Protein AF-A0A2P4YQ01-F1 (afdb_monomer_lite)

Radius of gyration: 21.64 Å; chains: 1; bounding box: 68×36×60 Å

Sequence (189 aa):
MGCIASVISLMWFFHIALYMLPGTPLLPFLNTYFIWFDRWFPLFGTISVGIFSSYLLACAVKGCFKFGMRCFCIALHPMKLHGTYMNSLIFNLGLILLCAIPSVQFCDQAFADYDRLTALRNLMGVQIHYLKGMRTIWDYNIFVYAILIISLITAVILLAKPRDRASPVDDIRKRIERQVRDTANGNAV

Foldseek 3Di:
DVVVLVVLVVVVVVLCVQAVPDPHRNDLVLLVVLVVVCVVPVVVSVVVLVVSLVSVLVVVLVCLQVPQPCDPHDRSHHDDDVDDDPVNVVVSVVVSVVVSVLSLLLSCSSNVNNCPPPPSCCCNVPVQCPPVPSVVCVVVVVSVVVVVVVVVVVVVVCVVPVDDDDDVVVVVVVVVVVVVVVVVVVVVD

Structure (mmCIF, N/CA/C/O backbone):
data_AF-A0A2P4YQ01-F1
#
_entry.id   AF-A0A2P4YQ01-F1
#
loop_
_atom_site.group_PDB
_atom_site.id
_atom_site.type_symbol
_atom_site.label_atom_id
_atom_site.label_alt_id
_atom_site.label_comp_id
_atom_site.label_asym_id
_atom_site.label_entity_id
_atom_site.label_seq_id
_atom_site.pdbx_PDB_ins_code
_atom_site.Cartn_x
_atom_site.Cartn_y
_atom_site.Cartn_z
_atom_site.occupancy
_atom_site.B_iso_or_equiv
_atom_site.auth_seq_id
_atom_site.auth_comp_id
_atom_site.auth_asym_id
_atom_site.auth_atom_id
_atom_site.pdbx_PDB_model_num
ATOM 1 N N . MET A 1 1 ? -18.884 -1.313 -3.531 1.00 59.44 1 MET A N 1
ATOM 2 C CA . MET A 1 1 ? -17.477 -1.262 -3.062 1.00 59.44 1 MET A CA 1
ATOM 3 C C . MET A 1 1 ? -16.929 -2.609 -2.583 1.00 59.44 1 MET A C 1
ATOM 5 O O . MET A 1 1 ? -15.758 -2.855 -2.820 1.00 59.44 1 MET A O 1
ATOM 9 N N . GLY A 1 2 ? -17.718 -3.482 -1.934 1.00 70.81 2 GLY A N 1
ATOM 10 C CA . GLY A 1 2 ? -17.213 -4.760 -1.394 1.00 70.81 2 GLY A CA 1
ATOM 11 C C . GLY A 1 2 ? -16.644 -5.731 -2.440 1.00 70.81 2 GLY A C 1
ATOM 12 O O . GLY A 1 2 ? -15.533 -6.214 -2.262 1.00 70.81 2 GLY A O 1
ATOM 13 N N . CYS A 1 3 ? -17.348 -5.958 -3.556 1.00 75.62 3 CYS A N 1
ATOM 14 C CA . CYS A 1 3 ? -16.890 -6.901 -4.588 1.00 75.62 3 CYS A CA 1
ATOM 15 C C . CYS A 1 3 ? -15.587 -6.447 -5.264 1.00 75.62 3 CYS A C 1
ATOM 17 O O . CYS A 1 3 ? -14.650 -7.226 -5.373 1.00 75.62 3 CYS A O 1
ATOM 19 N N . ILE A 1 4 ? -15.498 -5.167 -5.642 1.00 81.06 4 ILE A N 1
ATOM 20 C CA . ILE A 1 4 ? -14.297 -4.586 -6.269 1.00 81.06 4 ILE A CA 1
ATOM 21 C C . ILE A 1 4 ? -13.104 -4.646 -5.303 1.00 81.06 4 ILE A C 1
ATOM 23 O O . ILE A 1 4 ? -12.027 -5.091 -5.683 1.00 81.06 4 ILE A O 1
ATOM 27 N N . ALA A 1 5 ? -13.311 -4.277 -4.034 1.00 79.94 5 ALA A N 1
ATOM 28 C CA . ALA A 1 5 ? -12.285 -4.389 -2.998 1.00 79.94 5 ALA A CA 1
ATOM 29 C C . ALA A 1 5 ? -11.804 -5.837 -2.810 1.00 79.94 5 ALA A C 1
ATOM 31 O O . ALA A 1 5 ? -10.609 -6.071 -2.677 1.00 79.94 5 ALA A O 1
ATOM 32 N N . SER A 1 6 ? -12.715 -6.815 -2.856 1.00 79.75 6 SER A N 1
ATOM 33 C CA . SER A 1 6 ? -12.353 -8.233 -2.764 1.00 79.75 6 SER A CA 1
ATOM 34 C C . SER A 1 6 ? -11.485 -8.684 -3.938 1.00 79.75 6 SER A C 1
ATOM 36 O O . SER A 1 6 ? -10.514 -9.402 -3.721 1.00 79.75 6 SER A O 1
ATOM 38 N N . VAL A 1 7 ? -11.794 -8.251 -5.166 1.00 86.06 7 VAL A N 1
ATOM 39 C CA . VAL A 1 7 ? -10.983 -8.572 -6.354 1.00 86.06 7 VAL A CA 1
ATOM 40 C C . VAL A 1 7 ? -9.582 -7.974 -6.227 1.00 86.06 7 VAL A C 1
ATOM 42 O O . VAL A 1 7 ? -8.595 -8.680 -6.415 1.00 86.06 7 VAL A O 1
ATOM 45 N N . ILE A 1 8 ? -9.483 -6.702 -5.831 1.00 85.44 8 ILE A N 1
ATOM 46 C CA . ILE A 1 8 ? -8.196 -6.022 -5.621 1.00 85.44 8 ILE A CA 1
ATOM 47 C C . ILE A 1 8 ? -7.391 -6.707 -4.506 1.00 85.44 8 ILE A C 1
ATOM 49 O O . ILE A 1 8 ? -6.183 -6.890 -4.635 1.00 85.44 8 ILE A O 1
ATOM 53 N N . SER A 1 9 ? -8.052 -7.141 -3.430 1.00 84.06 9 SER A N 1
ATOM 54 C CA . SER A 1 9 ? -7.408 -7.889 -2.347 1.00 84.06 9 SER A CA 1
ATOM 55 C C . SER A 1 9 ? -6.849 -9.234 -2.815 1.00 84.06 9 SER A C 1
ATOM 57 O O . SER A 1 9 ? -5.754 -9.607 -2.403 1.00 84.06 9 SER A O 1
ATOM 59 N N . LEU A 1 10 ? -7.584 -9.958 -3.666 1.00 84.56 10 LEU A N 1
ATOM 60 C CA . LEU A 1 10 ? -7.124 -11.221 -4.249 1.00 84.56 10 LEU A CA 1
ATOM 61 C C . LEU A 1 10 ? -5.927 -10.998 -5.175 1.00 84.56 10 LEU A C 1
ATOM 63 O O . LEU A 1 10 ? -4.953 -11.742 -5.102 1.00 84.56 10 LEU A O 1
ATOM 67 N N . MET A 1 11 ? -5.965 -9.948 -5.999 1.00 86.62 11 MET A N 1
ATOM 68 C CA . MET A 1 11 ? -4.840 -9.564 -6.857 1.00 86.62 11 MET A CA 1
ATOM 69 C C . MET A 1 11 ? -3.579 -9.242 -6.046 1.00 86.62 11 MET A C 1
ATOM 71 O O . MET A 1 11 ? -2.501 -9.721 -6.392 1.00 86.62 11 MET A O 1
ATOM 75 N N . TRP A 1 12 ? -3.712 -8.506 -4.937 1.00 86.38 12 TRP A N 1
ATOM 76 C CA . TRP A 1 12 ? -2.605 -8.265 -4.008 1.00 86.38 12 TRP A CA 1
ATOM 77 C C . TRP A 1 12 ? -2.068 -9.562 -3.402 1.00 86.38 12 TRP A C 1
ATOM 79 O O . TRP A 1 12 ? -0.857 -9.761 -3.374 1.00 86.38 12 TRP A O 1
ATOM 89 N N . PHE A 1 13 ? -2.949 -10.462 -2.960 1.00 82.94 13 PHE A N 1
ATOM 90 C CA . PHE A 1 13 ? -2.543 -11.744 -2.384 1.00 82.94 13 PHE A CA 1
ATOM 91 C C . PHE A 1 13 ? -1.745 -12.599 -3.379 1.00 82.94 13 PHE A C 1
ATOM 93 O O . PHE A 1 13 ? -0.674 -13.097 -3.035 1.00 82.94 13 PHE A O 1
ATOM 100 N N . PHE A 1 14 ? -2.216 -12.718 -4.626 1.00 84.06 14 PHE A N 1
ATOM 101 C CA . PHE A 1 14 ? -1.488 -13.433 -5.676 1.00 84.06 14 PHE A CA 1
ATOM 102 C C . PHE A 1 14 ? -0.140 -12.790 -5.989 1.00 84.06 14 PHE A C 1
ATOM 104 O O . PHE A 1 14 ? 0.857 -13.499 -6.102 1.00 84.06 14 PHE A O 1
ATOM 111 N N . HIS A 1 15 ? -0.088 -11.461 -6.098 1.00 85.81 15 HIS A N 1
ATOM 112 C CA . HIS A 1 15 ? 1.167 -10.764 -6.376 1.00 85.81 15 HIS A CA 1
ATOM 113 C C . HIS A 1 15 ? 2.190 -10.973 -5.256 1.00 85.81 15 HIS A C 1
ATOM 115 O O . HIS A 1 15 ? 3.340 -11.301 -5.523 1.00 85.81 15 HIS A O 1
ATOM 121 N N . ILE A 1 16 ? 1.764 -10.897 -3.993 1.00 81.69 16 ILE A N 1
ATOM 122 C CA . ILE A 1 16 ? 2.630 -11.182 -2.843 1.00 81.69 16 ILE A CA 1
ATOM 123 C C . ILE A 1 16 ? 3.143 -12.627 -2.887 1.00 81.69 16 ILE A C 1
ATOM 125 O O . ILE A 1 16 ? 4.341 -12.854 -2.730 1.00 81.69 16 ILE A O 1
ATOM 129 N N . ALA A 1 17 ? 2.260 -13.597 -3.137 1.00 78.94 17 ALA A N 1
ATOM 130 C CA . ALA A 1 17 ? 2.616 -15.013 -3.153 1.00 78.94 17 ALA A CA 1
ATOM 131 C C . ALA A 1 17 ? 3.581 -15.386 -4.294 1.00 78.94 17 ALA A C 1
ATOM 133 O O . ALA A 1 17 ? 4.459 -16.221 -4.095 1.00 78.94 17 ALA A O 1
ATOM 134 N N . LEU A 1 18 ? 3.425 -14.784 -5.477 1.00 80.56 18 LEU A N 1
ATOM 135 C CA . LEU A 1 18 ? 4.185 -15.144 -6.682 1.00 80.56 18 LEU A CA 1
ATOM 136 C C . LEU A 1 18 ? 5.459 -14.314 -6.888 1.00 80.56 18 LEU A C 1
ATOM 138 O O . LEU A 1 18 ? 6.418 -14.816 -7.477 1.00 80.56 18 LEU A O 1
ATOM 142 N N . TYR A 1 19 ? 5.462 -13.057 -6.438 1.00 80.44 19 TYR A N 1
ATOM 143 C CA . TYR A 1 19 ? 6.543 -12.104 -6.700 1.00 80.44 19 TYR A CA 1
ATOM 144 C C . TYR A 1 19 ? 7.383 -11.783 -5.458 1.00 80.44 19 TYR A C 1
ATOM 146 O O . 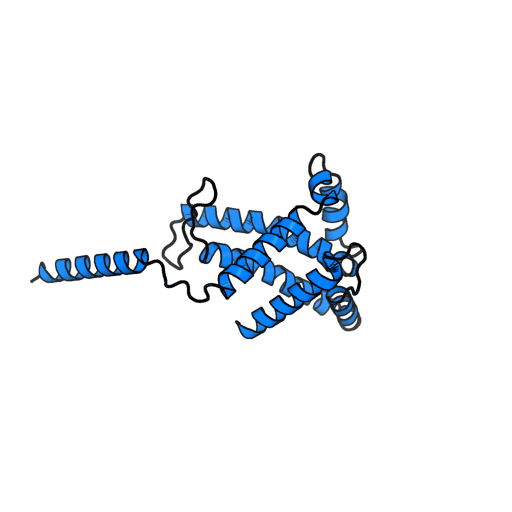TYR A 1 19 ? 8.598 -11.690 -5.574 1.00 80.44 19 TYR A O 1
ATOM 154 N N . MET A 1 20 ? 6.762 -11.639 -4.280 1.00 75.94 20 MET A N 1
ATOM 155 C CA . MET A 1 20 ? 7.456 -11.167 -3.067 1.00 75.94 20 MET A CA 1
ATOM 156 C C . MET A 1 20 ? 7.917 -12.296 -2.133 1.00 75.94 20 MET A C 1
ATOM 158 O O . MET A 1 20 ? 8.898 -12.126 -1.416 1.00 75.94 20 MET A O 1
ATOM 162 N N . LEU A 1 21 ? 7.199 -13.424 -2.089 1.00 71.94 21 LEU A N 1
ATOM 163 C CA . LEU A 1 21 ? 7.506 -14.549 -1.195 1.00 71.94 21 LEU A CA 1
ATOM 164 C C . LEU A 1 21 ? 8.721 -15.403 -1.633 1.00 71.94 21 LEU A C 1
ATOM 166 O O . LEU A 1 21 ? 9.510 -15.782 -0.764 1.00 71.94 21 LEU A O 1
ATOM 170 N N . PRO A 1 22 ? 8.890 -15.763 -2.923 1.00 73.19 22 PRO A N 1
ATOM 171 C CA . PRO A 1 22 ? 10.033 -16.559 -3.355 1.00 73.19 22 PRO A CA 1
ATOM 172 C C . PRO A 1 22 ? 11.278 -15.678 -3.551 1.00 73.19 22 PRO A C 1
ATOM 174 O O . PRO A 1 22 ? 11.194 -14.582 -4.096 1.00 73.19 22 PRO A O 1
ATOM 177 N N . GLY A 1 23 ? 12.456 -16.171 -3.145 1.00 66.50 23 GLY A N 1
ATOM 178 C CA . GLY A 1 23 ? 13.731 -15.442 -3.287 1.00 66.50 23 GLY A CA 1
ATOM 179 C C . GLY A 1 23 ? 14.122 -15.130 -4.739 1.00 66.50 23 GLY A C 1
ATOM 180 O O . GLY A 1 23 ? 14.943 -14.250 -4.987 1.00 66.50 23 GLY A O 1
ATOM 181 N N . THR A 1 24 ? 13.507 -15.821 -5.699 1.00 70.69 24 THR A N 1
ATOM 182 C CA . THR A 1 24 ? 13.480 -15.457 -7.115 1.00 70.69 24 THR A CA 1
ATOM 183 C C . THR A 1 24 ? 12.020 -15.316 -7.557 1.00 70.69 24 THR A C 1
ATOM 185 O O . THR A 1 24 ? 11.218 -16.213 -7.282 1.00 70.69 24 THR A O 1
ATOM 188 N N . PRO A 1 25 ? 11.637 -14.217 -8.231 1.00 72.38 25 PRO A N 1
ATOM 189 C CA . PRO A 1 25 ? 10.249 -14.001 -8.622 1.00 72.38 25 PRO A CA 1
ATOM 190 C C . PRO A 1 25 ? 9.822 -15.068 -9.635 1.00 72.38 25 PRO A C 1
ATOM 192 O O . PRO A 1 25 ? 10.450 -15.220 -10.682 1.00 72.38 25 PRO A O 1
ATOM 195 N N . LEU A 1 26 ? 8.748 -15.804 -9.332 1.00 70.56 26 LEU A N 1
ATOM 196 C CA . LEU A 1 26 ? 8.240 -16.855 -10.221 1.00 70.56 26 LEU A CA 1
ATOM 197 C C . LEU A 1 26 ? 7.520 -16.241 -11.421 1.00 70.56 26 LEU A C 1
ATOM 199 O O . LEU A 1 26 ? 7.778 -16.618 -12.560 1.00 70.56 26 LEU A O 1
ATOM 203 N N . LEU A 1 27 ? 6.625 -15.281 -11.158 1.00 78.62 27 LEU A N 1
ATOM 204 C CA . LEU A 1 27 ? 5.939 -14.497 -12.183 1.00 78.62 27 LEU A CA 1
ATOM 205 C C . LEU A 1 27 ? 5.697 -13.057 -11.692 1.00 78.62 27 LEU A C 1
ATOM 207 O O . LEU A 1 27 ? 4.985 -12.869 -10.701 1.00 78.62 27 LEU A O 1
ATOM 211 N N . PRO A 1 28 ? 6.196 -12.025 -12.400 1.00 80.94 28 PRO A N 1
ATOM 212 C CA . PRO A 1 28 ? 5.906 -10.621 -12.108 1.00 80.94 28 PRO A CA 1
ATOM 213 C C . PRO A 1 28 ? 4.515 -10.233 -12.640 1.00 80.94 28 PRO A C 1
ATOM 215 O O . PRO A 1 28 ? 4.385 -9.454 -13.585 1.00 80.94 28 PRO A O 1
ATOM 218 N N . PHE A 1 29 ? 3.461 -10.814 -12.055 1.00 83.62 29 PHE A N 1
ATOM 219 C CA . PHE A 1 29 ? 2.077 -10.736 -12.542 1.00 83.62 29 PHE A CA 1
ATOM 220 C C . PHE A 1 29 ? 1.557 -9.296 -12.671 1.00 83.62 29 PHE A C 1
ATOM 222 O O . PHE A 1 29 ? 1.255 -8.852 -13.781 1.00 83.62 29 PHE A O 1
ATOM 229 N N . LEU A 1 30 ? 1.483 -8.547 -11.562 1.00 83.00 30 LEU A N 1
ATOM 230 C CA . LEU A 1 30 ? 0.945 -7.180 -11.586 1.00 83.00 30 LEU A CA 1
ATOM 231 C C . LEU A 1 30 ? 1.856 -6.225 -12.369 1.00 83.00 30 LEU A C 1
ATOM 233 O O . LEU A 1 30 ? 1.367 -5.372 -13.100 1.00 83.00 30 LEU A O 1
ATOM 237 N N . ASN A 1 31 ? 3.174 -6.421 -12.284 1.00 85.19 31 ASN A N 1
ATOM 238 C CA . ASN A 1 31 ? 4.146 -5.636 -13.047 1.00 85.19 31 ASN A CA 1
ATOM 239 C C . ASN A 1 31 ? 3.954 -5.802 -14.557 1.00 85.19 31 ASN A C 1
ATOM 241 O O . ASN A 1 31 ? 3.911 -4.816 -15.287 1.00 85.19 31 ASN A O 1
ATOM 245 N N . THR A 1 32 ? 3.763 -7.035 -15.028 1.00 87.12 32 THR A N 1
ATOM 246 C CA . THR A 1 32 ? 3.514 -7.307 -16.450 1.00 87.12 32 THR A CA 1
ATOM 247 C C . THR A 1 32 ? 2.177 -6.720 -16.898 1.00 87.12 32 THR A C 1
ATOM 249 O O . THR A 1 32 ? 2.095 -6.167 -17.993 1.00 87.12 32 THR A O 1
ATOM 252 N N . TYR A 1 33 ? 1.149 -6.776 -16.043 1.00 86.50 33 TYR A N 1
ATOM 253 C CA . TYR A 1 33 ? -0.134 -6.117 -16.294 1.00 86.50 33 TYR A CA 1
ATOM 254 C C . TYR A 1 33 ? 0.031 -4.598 -16.466 1.00 86.50 33 TYR A C 1
ATOM 256 O O . TYR A 1 33 ? -0.460 -4.048 -17.452 1.00 86.50 33 TYR A O 1
ATOM 264 N N . PHE A 1 34 ? 0.765 -3.925 -15.573 1.00 86.94 34 PHE A N 1
ATOM 265 C CA . PHE A 1 34 ? 0.989 -2.480 -15.679 1.00 86.94 34 PHE A CA 1
ATOM 266 C C . PHE A 1 34 ? 1.804 -2.105 -16.913 1.00 86.94 34 PHE A C 1
ATOM 268 O O . PHE A 1 34 ? 1.392 -1.213 -17.648 1.00 86.94 34 PHE A O 1
ATOM 275 N N . ILE A 1 35 ? 2.899 -2.819 -17.189 1.00 86.44 35 ILE A N 1
ATOM 276 C CA . ILE A 1 35 ? 3.733 -2.591 -18.380 1.00 86.44 35 ILE A CA 1
ATOM 277 C C . ILE A 1 35 ? 2.914 -2.797 -19.659 1.00 86.44 35 ILE A C 1
ATOM 279 O O . ILE A 1 35 ? 3.038 -2.025 -20.606 1.00 86.44 35 ILE A O 1
ATOM 283 N N . TRP A 1 36 ? 2.060 -3.823 -19.707 1.00 87.25 36 TRP A N 1
ATOM 284 C CA . TRP A 1 36 ? 1.203 -4.071 -20.865 1.00 87.25 36 TRP A CA 1
ATOM 285 C C . TRP A 1 36 ? 0.199 -2.934 -21.088 1.00 87.25 36 TRP A C 1
ATOM 287 O O . TRP A 1 36 ? 0.030 -2.487 -22.221 1.00 87.25 36 TRP A O 1
ATOM 297 N N . PHE A 1 37 ? -0.414 -2.428 -20.016 1.00 84.44 37 PHE A N 1
ATOM 298 C CA . PHE A 1 37 ? -1.373 -1.325 -20.093 1.00 84.44 37 PHE A CA 1
ATOM 299 C C . PHE A 1 37 ? -0.707 0.002 -20.497 1.00 84.44 37 PHE A C 1
ATOM 301 O O . PHE A 1 37 ? -1.273 0.778 -21.270 1.00 84.44 37 PHE A O 1
ATOM 308 N N . ASP A 1 38 ? 0.522 0.2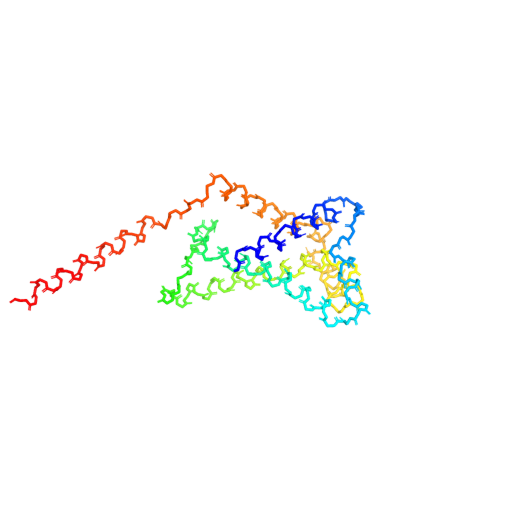28 -20.029 1.00 86.06 38 ASP A N 1
ATOM 309 C CA . ASP A 1 38 ? 1.338 1.407 -20.335 1.00 86.06 38 ASP A CA 1
ATOM 310 C C . ASP A 1 38 ? 1.644 1.536 -21.837 1.00 86.06 38 ASP A C 1
ATOM 312 O O . ASP A 1 38 ? 1.660 2.639 -22.380 1.00 86.06 38 ASP A O 1
ATOM 316 N N . ARG A 1 39 ? 1.784 0.402 -22.546 1.00 86.19 39 ARG A N 1
ATOM 317 C CA . ARG A 1 39 ? 2.009 0.379 -24.005 1.00 86.19 39 ARG A CA 1
ATOM 318 C C . ARG A 1 39 ? 0.845 0.951 -24.807 1.00 86.19 39 ARG A C 1
ATOM 320 O O . ARG A 1 39 ? 1.068 1.406 -25.926 1.00 86.19 39 ARG A O 1
ATOM 327 N N . TRP A 1 40 ? -0.379 0.882 -24.286 1.00 82.06 40 TRP A N 1
ATOM 328 C CA . TRP A 1 40 ? -1.556 1.399 -24.982 1.00 82.06 40 TRP A CA 1
ATOM 329 C C . TRP A 1 40 ? -1.790 2.871 -24.649 1.00 82.06 40 TRP A C 1
ATOM 331 O O . TRP A 1 40 ? -1.969 3.687 -25.552 1.00 82.06 40 TRP A O 1
ATOM 341 N N . PHE A 1 41 ? -1.734 3.217 -23.359 1.00 84.81 41 PHE A N 1
ATOM 342 C CA . PHE A 1 41 ? -1.777 4.600 -22.898 1.00 84.81 41 PHE A CA 1
ATOM 343 C C . PHE A 1 41 ? -1.123 4.733 -21.508 1.00 84.81 41 PHE A C 1
ATOM 345 O O . PHE A 1 41 ? -1.665 4.200 -20.531 1.00 84.81 41 PHE A O 1
ATOM 352 N N . PRO A 1 42 ? -0.012 5.484 -21.376 1.00 84.06 42 PRO A N 1
ATOM 353 C CA . PRO A 1 42 ? 0.781 5.498 -20.143 1.00 84.06 42 PRO A CA 1
ATOM 354 C C . PRO A 1 42 ? 0.050 5.968 -18.875 1.00 84.06 42 PRO A C 1
ATOM 356 O O . PRO A 1 42 ? 0.352 5.551 -17.753 1.00 84.06 42 PRO A O 1
ATOM 359 N N . LEU A 1 43 ? -0.975 6.818 -19.021 1.00 86.19 43 LEU A N 1
ATOM 360 C CA . LEU A 1 43 ? -1.745 7.278 -17.860 1.00 86.19 43 LEU A CA 1
ATOM 361 C C . LEU A 1 43 ? -2.522 6.140 -17.188 1.00 86.19 43 LEU A C 1
ATOM 363 O O . LEU A 1 43 ? -2.774 6.197 -15.990 1.00 86.19 43 LEU A O 1
ATOM 367 N N . PHE A 1 44 ? -2.896 5.085 -17.912 1.00 87.31 44 PHE A N 1
ATOM 368 C CA . PHE A 1 44 ? -3.635 3.986 -17.297 1.00 87.31 44 PHE A CA 1
ATOM 369 C C . PHE A 1 44 ? -2.759 3.087 -16.420 1.00 87.31 44 PHE A C 1
ATOM 371 O O . PHE A 1 44 ? -3.252 2.587 -15.405 1.00 87.31 44 PHE A O 1
ATOM 378 N N . GLY A 1 45 ? -1.478 2.908 -16.759 1.00 85.50 45 GLY A N 1
ATOM 379 C CA . GLY A 1 45 ? -0.529 2.198 -15.897 1.00 85.50 45 GLY A CA 1
ATOM 380 C C . GLY A 1 45 ? -0.357 2.929 -14.563 1.00 85.50 45 GLY A C 1
ATOM 381 O O . GLY A 1 45 ? -0.577 2.357 -13.493 1.00 85.50 45 GLY A O 1
ATOM 382 N N . THR A 1 46 ? -0.107 4.237 -14.630 1.00 87.38 46 THR A N 1
ATOM 383 C CA . THR A 1 46 ? 0.064 5.094 -13.445 1.00 87.38 46 THR A CA 1
ATOM 384 C C . THR A 1 46 ? -1.211 5.220 -12.607 1.00 87.38 46 THR A C 1
ATOM 386 O O . THR A 1 46 ? -1.148 5.089 -11.383 1.00 87.38 46 THR A O 1
ATOM 389 N N . ILE A 1 47 ? -2.384 5.387 -13.229 1.00 90.06 47 ILE A N 1
ATOM 390 C CA . ILE A 1 47 ? -3.675 5.391 -12.515 1.00 90.06 47 ILE A CA 1
ATOM 391 C C . ILE A 1 47 ? -3.913 4.051 -11.814 1.00 90.06 47 ILE A C 1
ATOM 393 O O . ILE A 1 47 ? -4.345 4.034 -10.661 1.00 90.06 47 ILE A O 1
ATOM 397 N N . SER A 1 48 ? -3.605 2.928 -12.468 1.00 88.75 48 SER A N 1
ATOM 398 C CA . SER A 1 48 ? -3.784 1.600 -11.873 1.00 88.75 48 SER A CA 1
ATOM 399 C C . SER A 1 48 ? -2.912 1.426 -10.629 1.00 88.75 48 SER A C 1
ATOM 401 O O . SER A 1 48 ? -3.426 1.034 -9.581 1.00 88.75 48 SER A O 1
ATOM 403 N N . VAL A 1 49 ? -1.631 1.803 -10.689 1.00 88.94 49 VAL A N 1
ATOM 404 C CA . VAL A 1 49 ? -0.742 1.808 -9.511 1.00 88.94 49 VAL A CA 1
ATOM 405 C C . VAL A 1 49 ? -1.281 2.723 -8.404 1.00 88.94 49 VAL A C 1
ATOM 407 O O . VAL A 1 49 ? -1.260 2.353 -7.226 1.00 88.94 49 VAL A O 1
ATOM 410 N N . GLY A 1 50 ? -1.854 3.877 -8.758 1.00 89.75 50 GLY A N 1
ATOM 411 C CA . GLY A 1 50 ? -2.553 4.760 -7.820 1.00 89.75 50 GLY A CA 1
ATOM 412 C C . GLY A 1 50 ? -3.750 4.087 -7.135 1.00 89.75 50 GLY A C 1
ATOM 413 O O . GLY A 1 50 ? -3.931 4.211 -5.924 1.00 89.75 50 GLY A O 1
ATOM 414 N N . ILE A 1 51 ? -4.547 3.310 -7.871 1.00 90.81 51 ILE A N 1
ATOM 415 C CA . ILE A 1 51 ? -5.684 2.555 -7.320 1.00 90.81 51 ILE A CA 1
ATOM 416 C C . ILE A 1 51 ? -5.198 1.457 -6.363 1.00 90.81 51 ILE A C 1
ATOM 418 O O . ILE A 1 51 ? -5.729 1.326 -5.260 1.00 90.81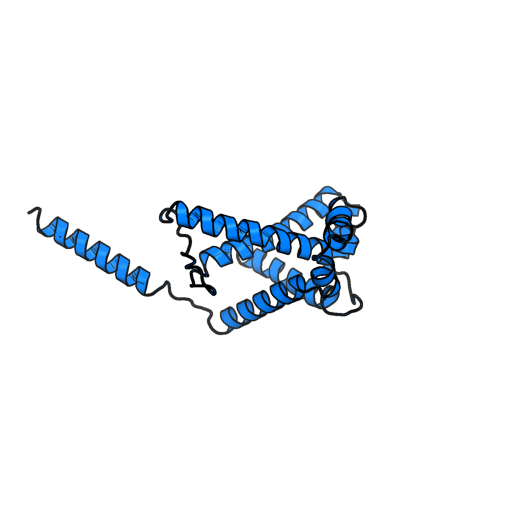 51 ILE A O 1
ATOM 422 N N . PHE A 1 52 ? -4.168 0.691 -6.734 1.00 89.56 52 PHE A N 1
ATOM 423 C CA . PHE A 1 52 ? -3.639 -0.379 -5.880 1.00 89.56 52 PHE A CA 1
ATOM 424 C C . PHE A 1 52 ? -2.973 0.150 -4.602 1.00 89.56 52 PHE A C 1
ATOM 426 O O . PHE A 1 52 ? -3.179 -0.425 -3.530 1.00 89.56 52 PHE A O 1
ATOM 433 N N . SER A 1 53 ? -2.222 1.250 -4.691 1.00 89.81 53 SER A N 1
ATOM 434 C CA . SER A 1 53 ? -1.572 1.887 -3.535 1.00 89.81 53 SER A CA 1
ATOM 435 C C . SER A 1 53 ? -2.576 2.588 -2.612 1.00 89.81 53 SER A C 1
ATOM 437 O O . SER A 1 53 ? -2.542 2.394 -1.395 1.00 89.81 53 SER A O 1
ATOM 439 N N . SER A 1 54 ? -3.541 3.330 -3.168 1.00 88.94 54 SER A N 1
ATOM 440 C CA . SER A 1 54 ? -4.619 3.948 -2.381 1.00 88.94 54 SER A CA 1
ATOM 441 C C . SER A 1 54 ? -5.529 2.913 -1.717 1.00 88.94 54 SER A C 1
ATOM 443 O O . SER A 1 54 ? -6.026 3.164 -0.620 1.00 88.94 54 SER A O 1
ATOM 445 N N . TYR A 1 55 ? -5.705 1.730 -2.315 1.00 89.50 55 TYR A N 1
ATOM 446 C CA . TYR A 1 55 ? -6.422 0.621 -1.689 1.00 89.50 55 TYR A CA 1
ATOM 447 C C . TYR A 1 55 ? -5.745 0.146 -0.396 1.00 89.50 55 TYR A C 1
ATOM 449 O O . TYR A 1 55 ? -6.427 -0.022 0.616 1.00 89.50 55 TYR A O 1
ATOM 457 N N . LEU A 1 56 ? -4.417 -0.026 -0.391 1.00 86.19 56 LEU A N 1
ATOM 458 C CA . LEU A 1 56 ? -3.679 -0.415 0.819 1.00 86.19 56 LEU A CA 1
ATOM 459 C C . LEU A 1 56 ? -3.806 0.643 1.920 1.00 86.19 56 LEU A C 1
ATOM 461 O O . LEU A 1 56 ? -4.104 0.307 3.069 1.00 86.19 56 LEU A O 1
ATOM 465 N N . LEU A 1 57 ? -3.686 1.922 1.558 1.00 87.38 57 LEU A N 1
ATOM 466 C CA . LEU A 1 57 ? -3.886 3.019 2.501 1.00 87.38 57 LEU A CA 1
ATOM 467 C C . LEU A 1 57 ? -5.333 3.063 3.022 1.00 87.38 57 LEU A C 1
ATOM 469 O O . LEU A 1 57 ? -5.557 3.233 4.218 1.00 87.38 57 LEU A O 1
ATOM 473 N N . ALA A 1 58 ? -6.331 2.832 2.166 1.00 87.44 58 ALA A N 1
ATOM 474 C CA . ALA A 1 58 ? -7.734 2.755 2.571 1.00 87.44 58 ALA A CA 1
ATOM 475 C C . ALA A 1 58 ? -8.009 1.571 3.518 1.00 87.44 58 ALA A C 1
ATOM 477 O O . ALA A 1 58 ? -8.837 1.688 4.427 1.00 87.44 58 ALA A O 1
ATOM 478 N N . CYS A 1 59 ? -7.311 0.446 3.343 1.00 82.81 59 CYS A N 1
ATOM 479 C CA . CYS A 1 59 ? -7.339 -0.677 4.279 1.00 82.81 59 CYS A CA 1
ATOM 480 C C . CYS A 1 59 ? -6.754 -0.289 5.644 1.00 82.81 59 CYS A C 1
ATOM 482 O O . CYS A 1 59 ? -7.380 -0.585 6.662 1.00 82.81 59 CYS A O 1
ATOM 484 N N . ALA A 1 60 ? -5.630 0.433 5.679 1.00 81.31 60 ALA A N 1
ATOM 485 C CA . ALA A 1 60 ? -5.055 0.955 6.921 1.00 81.31 60 ALA A CA 1
ATOM 486 C C . ALA A 1 60 ? -6.003 1.939 7.629 1.00 81.31 60 ALA A C 1
ATOM 488 O O . ALA A 1 60 ? -6.255 1.807 8.826 1.00 81.31 60 ALA A O 1
ATOM 489 N N . VAL A 1 61 ? -6.624 2.854 6.876 1.00 84.38 61 VAL A N 1
ATOM 490 C CA . VAL A 1 61 ? -7.632 3.795 7.391 1.00 84.38 61 VAL A CA 1
ATOM 491 C C . VAL A 1 61 ? -8.817 3.043 7.997 1.00 84.38 61 VAL A C 1
ATOM 493 O O . VAL A 1 61 ? -9.187 3.301 9.141 1.00 84.38 61 VAL A O 1
ATOM 496 N N . LYS A 1 62 ? -9.395 2.065 7.282 1.00 80.12 62 LYS A N 1
ATOM 497 C CA . LYS A 1 62 ? -10.456 1.200 7.834 1.00 80.12 62 LYS A CA 1
ATOM 498 C C . LYS A 1 62 ? -9.996 0.434 9.073 1.00 80.12 62 LYS A C 1
ATOM 500 O O . LYS A 1 62 ? -10.800 0.233 9.981 1.00 80.12 62 LYS A O 1
ATOM 505 N N . GLY A 1 63 ? -8.725 0.042 9.122 1.00 75.06 63 GLY A N 1
ATOM 506 C CA . GLY A 1 63 ? -8.072 -0.499 10.309 1.00 75.06 63 GLY A CA 1
ATOM 507 C C . GLY A 1 63 ? -8.194 0.449 11.499 1.00 75.06 63 GLY A C 1
ATOM 508 O O . GLY A 1 63 ? -8.701 0.035 12.532 1.00 75.06 63 GLY A O 1
ATOM 509 N N . CYS A 1 64 ? -7.863 1.732 11.346 1.00 76.38 64 CYS A N 1
ATOM 510 C CA . CYS A 1 64 ? -8.013 2.734 12.411 1.00 76.38 64 CYS A CA 1
ATOM 511 C C . CYS A 1 64 ? -9.475 2.942 12.859 1.00 76.38 64 CYS A C 1
ATOM 513 O O . CYS A 1 64 ? -9.732 3.199 14.033 1.00 76.38 64 CYS A O 1
ATOM 515 N N . PHE A 1 65 ? -10.451 2.794 11.954 1.00 72.75 65 PHE A N 1
ATOM 516 C CA . PHE A 1 65 ? -11.878 2.839 12.309 1.00 72.75 65 PHE A CA 1
ATOM 517 C C . PHE A 1 65 ? -12.345 1.592 13.076 1.00 72.75 65 PHE A C 1
ATOM 519 O O . PHE A 1 65 ? -13.194 1.691 13.961 1.00 72.75 65 PHE A O 1
ATOM 526 N N . LYS A 1 66 ? -11.822 0.411 12.725 1.00 67.31 66 LYS A N 1
ATOM 527 C CA . LYS A 1 66 ? -12.253 -0.876 13.289 1.00 67.31 66 LYS A CA 1
ATOM 528 C C . LYS A 1 66 ? -11.491 -1.254 14.564 1.00 67.31 66 LYS A C 1
ATOM 530 O O . LYS A 1 66 ? -12.067 -1.815 15.491 1.00 67.31 66 LYS A O 1
ATOM 535 N N . PHE A 1 67 ? -10.201 -0.953 14.610 1.00 60.75 67 PHE A N 1
ATOM 536 C CA . PHE A 1 67 ? -9.260 -1.364 15.644 1.00 60.75 67 PHE A CA 1
ATOM 537 C C . PHE A 1 67 ? -9.114 -0.264 16.706 1.00 60.75 67 PHE A C 1
ATOM 539 O O . PHE A 1 67 ? -8.052 0.317 16.906 1.00 60.75 67 PHE A O 1
ATOM 546 N N . GLY A 1 68 ? -10.210 0.036 17.404 1.00 53.50 68 GLY A N 1
ATOM 547 C CA . GLY A 1 68 ? -10.186 0.857 18.617 1.00 53.50 68 GLY A CA 1
ATOM 548 C C . GLY A 1 68 ? -9.766 0.021 19.824 1.00 53.50 68 GLY A C 1
ATOM 549 O O . GLY A 1 68 ? -10.607 -0.318 20.652 1.00 53.50 68 GLY A O 1
ATOM 550 N N . MET A 1 69 ? -8.497 -0.385 19.899 1.00 52.44 69 MET A N 1
ATOM 551 C CA . MET A 1 69 ? -7.963 -1.155 21.030 1.00 52.44 69 MET A CA 1
ATOM 552 C C . MET A 1 69 ? -6.691 -0.520 21.581 1.00 52.44 69 MET A C 1
ATOM 554 O O . MET A 1 69 ? -5.902 0.046 20.835 1.00 52.44 69 MET A O 1
ATOM 558 N N . ARG A 1 70 ? -6.461 -0.655 22.892 1.00 50.00 70 ARG A N 1
ATOM 559 C CA . ARG A 1 70 ? -5.220 -0.228 23.558 1.00 50.00 70 ARG A CA 1
ATOM 560 C C . ARG A 1 70 ? -4.040 -1.019 22.982 1.00 50.00 70 ARG A C 1
ATOM 562 O O . ARG A 1 70 ? -3.854 -2.175 23.346 1.00 50.00 70 ARG A O 1
ATOM 569 N N . CYS A 1 71 ? -3.270 -0.424 22.074 1.00 48.38 71 CYS A N 1
ATOM 570 C CA . CYS A 1 71 ? -2.105 -1.075 21.482 1.00 48.38 71 CYS A CA 1
ATOM 571 C C . CYS A 1 71 ? -0.851 -0.668 22.266 1.00 48.38 71 CYS A C 1
ATOM 573 O O . CYS A 1 71 ? -0.526 0.519 22.317 1.00 48.38 71 CYS A O 1
ATOM 575 N N . PHE A 1 72 ? -0.204 -1.660 22.892 1.00 47.91 72 PHE A N 1
ATOM 576 C CA . PHE A 1 72 ? 1.038 -1.635 23.688 1.00 47.91 72 PHE A CA 1
ATOM 577 C C . PHE A 1 72 ? 1.140 -0.591 24.823 1.00 47.91 72 PHE A C 1
ATOM 579 O O . PHE A 1 72 ? 1.363 -0.994 25.960 1.00 47.91 72 PHE A O 1
ATOM 586 N N . CYS A 1 73 ? 0.926 0.707 24.579 1.00 46.22 73 CYS A N 1
ATOM 587 C CA . CYS A 1 73 ? 0.914 1.775 25.595 1.00 46.22 73 CYS A CA 1
ATOM 588 C C . CYS A 1 73 ? -0.037 2.952 25.282 1.00 46.22 73 CYS A C 1
ATOM 590 O O . CYS A 1 73 ? -0.154 3.860 26.103 1.00 46.22 73 CYS A O 1
ATOM 592 N N . ILE A 1 74 ? -0.720 2.974 24.127 1.00 57.16 74 ILE A N 1
ATOM 593 C CA . ILE A 1 74 ? -1.552 4.117 23.717 1.00 57.16 74 ILE A CA 1
ATOM 594 C C . ILE A 1 74 ? -3.015 3.692 23.563 1.00 57.16 74 ILE A C 1
ATOM 596 O O . ILE A 1 74 ? -3.342 2.715 22.883 1.00 57.16 74 ILE A O 1
ATOM 600 N N . ALA A 1 75 ? -3.916 4.429 24.215 1.00 57.25 75 ALA A N 1
ATOM 601 C CA . ALA A 1 75 ? -5.354 4.242 24.079 1.00 57.25 75 ALA A CA 1
ATOM 602 C C . ALA A 1 75 ? -5.829 4.796 22.726 1.00 57.25 75 ALA A C 1
ATOM 604 O O . ALA A 1 75 ? -6.168 5.969 22.591 1.00 57.25 75 ALA A O 1
ATOM 605 N N . LEU A 1 76 ? -5.846 3.926 21.719 1.00 63.66 76 LEU A N 1
ATOM 606 C CA . LEU A 1 76 ? -6.437 4.183 20.409 1.00 63.66 76 LEU A CA 1
ATOM 607 C C . LEU A 1 76 ? -7.961 4.283 20.549 1.00 63.66 76 LEU A C 1
ATOM 609 O O . LEU A 1 76 ? -8.652 3.286 20.770 1.00 63.66 76 LEU A O 1
ATOM 613 N N . HIS A 1 77 ? -8.486 5.503 20.461 1.00 66.75 77 HIS A N 1
ATOM 614 C CA . HIS A 1 77 ? -9.925 5.735 20.474 1.00 66.75 77 HIS A CA 1
ATOM 615 C C . HIS A 1 77 ? -10.488 5.520 19.059 1.00 66.75 77 HIS A C 1
ATOM 617 O O . HIS A 1 77 ? -9.965 6.123 18.115 1.00 66.75 77 HIS A O 1
ATOM 623 N N . PRO A 1 78 ? -11.527 4.678 18.893 1.00 67.31 78 PRO A N 1
ATOM 624 C CA . PRO A 1 78 ? -12.107 4.407 17.586 1.00 67.31 78 PRO A CA 1
ATOM 625 C C . PRO A 1 78 ? -12.686 5.690 16.999 1.00 67.31 78 PRO A C 1
ATOM 627 O O . PRO A 1 78 ? -13.428 6.420 17.657 1.00 67.31 78 PRO A O 1
ATOM 630 N N . MET A 1 79 ? -12.353 5.956 15.743 1.00 67.69 79 MET A N 1
ATOM 631 C CA . MET A 1 79 ? -12.851 7.129 15.044 1.00 67.69 79 MET A CA 1
ATOM 632 C C . MET A 1 79 ? -14.345 6.923 14.731 1.00 67.69 79 MET A C 1
ATOM 634 O O . MET A 1 79 ? -14.736 5.942 14.101 1.00 67.69 79 MET A O 1
ATOM 638 N N . LYS A 1 80 ? -15.205 7.831 15.196 1.00 68.94 80 LYS A N 1
ATOM 639 C CA . LYS A 1 80 ? -16.645 7.859 14.901 1.00 68.94 80 LYS A CA 1
ATOM 640 C C . LYS A 1 80 ? -16.974 9.067 14.036 1.00 68.94 80 LYS A C 1
ATOM 642 O O . LYS A 1 80 ? -16.603 10.198 14.366 1.00 68.94 80 LYS A O 1
ATOM 647 N N . LEU A 1 81 ? -17.711 8.834 12.953 1.00 69.00 81 LEU A N 1
ATOM 648 C CA . LEU A 1 81 ? -18.224 9.904 12.102 1.00 69.00 81 LEU A CA 1
ATOM 649 C C . LEU A 1 81 ? -19.123 10.828 12.950 1.00 69.00 81 LEU A C 1
ATOM 651 O O . LEU A 1 81 ? -20.057 10.346 13.585 1.00 69.00 81 LEU A O 1
ATOM 655 N N . HIS A 1 82 ? -18.812 12.127 12.991 1.00 68.31 82 HIS A N 1
ATOM 656 C CA . HIS A 1 82 ? -19.496 13.157 13.800 1.00 68.31 82 HIS A CA 1
ATOM 657 C C . HIS A 1 82 ? -19.409 13.017 15.336 1.00 68.31 82 HIS A C 1
ATOM 659 O O . HIS A 1 82 ? -20.138 13.701 16.046 1.00 68.31 82 HIS A O 1
ATOM 665 N N . GLY A 1 83 ? -18.521 12.170 15.874 1.00 67.50 83 GLY A N 1
ATOM 666 C CA . GLY A 1 83 ? -18.403 11.957 17.328 1.00 67.50 83 GLY A CA 1
ATOM 667 C C . GLY A 1 83 ? -16.975 11.808 17.853 1.00 67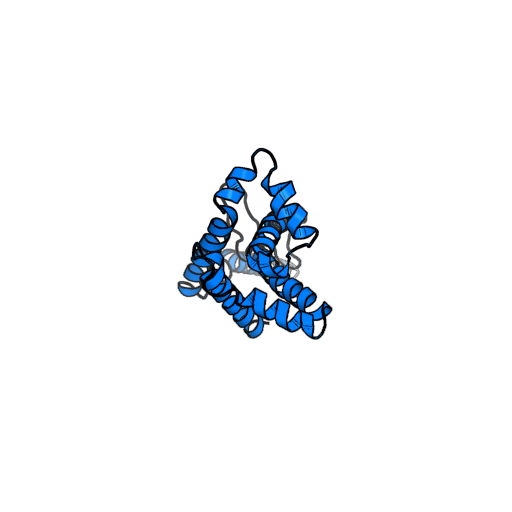.50 83 GLY A C 1
ATOM 668 O O . GLY A 1 83 ? -16.791 11.385 18.991 1.00 67.50 83 GLY A O 1
ATOM 669 N N . THR A 1 84 ? -15.965 12.106 17.031 1.00 76.38 84 THR A N 1
ATOM 670 C CA . THR A 1 84 ? -14.549 11.984 17.414 1.00 76.38 84 THR A CA 1
ATOM 671 C C . THR A 1 84 ? -14.046 13.301 17.997 1.00 76.38 84 THR A C 1
ATOM 673 O O . THR A 1 84 ? -14.133 14.339 17.346 1.00 76.38 84 THR A O 1
ATOM 676 N N . TYR A 1 85 ? -13.476 13.265 19.203 1.00 78.81 85 TYR A N 1
ATOM 677 C CA . TYR A 1 85 ? -12.787 14.421 19.784 1.00 78.81 85 TYR A CA 1
ATOM 678 C C . TYR A 1 85 ? -11.588 14.843 18.919 1.00 78.81 85 TYR A C 1
ATOM 680 O O . TYR A 1 85 ? -10.839 13.984 18.457 1.00 78.81 85 TYR A O 1
ATOM 688 N N . MET A 1 86 ? -11.346 16.151 18.764 1.00 81.00 86 MET A N 1
ATOM 689 C CA . MET A 1 86 ? -10.259 16.687 17.922 1.00 81.00 86 MET A CA 1
ATOM 690 C C . MET A 1 86 ? -8.883 16.081 18.260 1.00 81.00 86 MET A C 1
ATOM 692 O O . MET A 1 86 ? -8.138 15.694 17.367 1.00 81.00 86 MET A O 1
ATOM 696 N N . ASN A 1 87 ? -8.574 15.907 19.548 1.00 82.25 87 ASN A N 1
ATOM 697 C CA . ASN A 1 87 ? -7.322 15.281 19.989 1.00 82.25 87 ASN A CA 1
ATOM 698 C C . ASN A 1 87 ? -7.199 13.812 19.523 1.00 82.25 87 ASN A C 1
ATOM 700 O O . ASN A 1 87 ? -6.155 13.371 19.050 1.00 82.25 87 ASN A O 1
ATOM 704 N N . SER A 1 88 ? -8.299 13.057 19.588 1.00 78.69 88 SER A N 1
ATOM 705 C CA . SER A 1 88 ? -8.348 11.677 19.095 1.00 78.69 88 SER A CA 1
ATOM 706 C C . SER A 1 88 ? -8.260 11.605 17.567 1.00 78.69 88 SER A C 1
ATOM 708 O O . SER A 1 88 ? -7.676 10.656 17.039 1.00 78.69 88 SER A O 1
ATOM 710 N N . LEU A 1 89 ? -8.799 12.600 16.858 1.00 82.12 89 LEU A N 1
ATOM 711 C CA . LEU A 1 89 ? -8.686 12.702 15.406 1.00 82.12 89 LEU A CA 1
ATOM 712 C C . LEU A 1 89 ? -7.229 12.922 14.983 1.00 82.12 89 LEU A C 1
ATOM 714 O O . LEU A 1 89 ? -6.741 12.182 14.135 1.00 82.12 89 LEU A O 1
ATOM 718 N N . ILE A 1 90 ? -6.528 13.881 15.601 1.00 85.31 90 ILE A N 1
ATOM 719 C CA . ILE A 1 90 ? -5.116 14.181 15.299 1.00 85.31 90 ILE A CA 1
ATOM 720 C C . ILE A 1 90 ? -4.233 12.961 15.573 1.00 85.31 90 ILE A C 1
ATOM 722 O O . ILE A 1 90 ? -3.388 12.620 14.749 1.00 85.31 90 ILE A O 1
ATOM 726 N N . PHE A 1 91 ? -4.460 12.259 16.686 1.00 83.00 91 PHE A N 1
ATOM 727 C CA . PHE A 1 91 ? -3.701 11.052 17.007 1.00 83.00 91 PHE A CA 1
ATOM 728 C C . PHE A 1 91 ? -3.902 9.936 15.965 1.00 83.00 91 PHE A C 1
ATOM 730 O O . PHE A 1 91 ? -2.930 9.379 15.454 1.00 83.00 91 PHE A O 1
ATOM 737 N N . ASN A 1 92 ? -5.153 9.638 15.595 1.00 81.75 92 ASN A N 1
ATOM 738 C CA . ASN A 1 92 ? -5.441 8.638 14.564 1.00 81.75 92 ASN A CA 1
ATOM 739 C C . ASN A 1 92 ? -4.929 9.064 13.177 1.00 81.75 92 ASN A C 1
ATOM 741 O O . ASN A 1 92 ? -4.438 8.226 12.425 1.00 81.75 92 ASN A O 1
ATOM 745 N N . LEU A 1 93 ? -4.997 10.356 12.843 1.00 85.62 93 LEU A N 1
ATOM 746 C CA . LEU A 1 93 ? -4.417 10.896 11.614 1.00 85.62 93 LEU A CA 1
ATOM 747 C C . LEU A 1 93 ? -2.895 10.706 11.592 1.00 85.62 93 LEU A C 1
ATOM 749 O O . LEU A 1 93 ? -2.355 10.278 10.578 1.00 85.62 93 LEU A O 1
ATOM 753 N N . GLY A 1 94 ? -2.215 10.941 12.718 1.00 85.00 94 GLY A N 1
ATOM 754 C CA . GLY A 1 94 ? -0.786 10.671 12.868 1.00 85.00 94 GLY A CA 1
ATOM 755 C C . GLY A 1 94 ? -0.429 9.204 12.612 1.00 85.00 94 GLY A C 1
ATOM 756 O O . GLY A 1 94 ? 0.554 8.926 11.932 1.00 85.00 94 GLY A O 1
ATOM 757 N N . LEU A 1 95 ? -1.257 8.259 13.069 1.00 82.50 95 LEU A N 1
ATOM 758 C CA . LEU A 1 95 ? -1.060 6.830 12.794 1.00 82.50 95 LEU A CA 1
ATOM 759 C C . LEU A 1 95 ? -1.291 6.464 11.322 1.00 82.50 95 LEU A C 1
ATOM 761 O O . LEU A 1 95 ? -0.546 5.654 10.773 1.00 82.50 95 LEU A O 1
ATOM 765 N N . ILE A 1 96 ? -2.283 7.072 10.668 1.00 85.69 96 ILE A N 1
ATOM 766 C CA . ILE A 1 96 ? -2.517 6.887 9.227 1.00 85.69 96 ILE A CA 1
ATOM 767 C C . ILE A 1 96 ? -1.325 7.424 8.425 1.00 85.69 96 ILE A C 1
ATOM 769 O O . ILE A 1 96 ? -0.840 6.742 7.524 1.00 85.69 96 ILE A O 1
ATOM 773 N N . LEU A 1 97 ? -0.812 8.608 8.777 1.00 86.62 97 LEU A N 1
ATOM 774 C CA . LEU A 1 97 ? 0.373 9.197 8.147 1.00 86.62 97 LEU A CA 1
ATOM 775 C C . LEU A 1 97 ? 1.628 8.347 8.384 1.00 86.62 97 LEU A C 1
ATOM 777 O O . LEU A 1 97 ? 2.402 8.131 7.455 1.00 86.62 97 LEU A O 1
ATOM 781 N N . LEU A 1 98 ? 1.797 7.800 9.591 1.00 84.31 98 LEU A N 1
ATOM 782 C CA . LEU A 1 98 ? 2.882 6.870 9.901 1.00 84.31 98 LEU A CA 1
ATOM 783 C C . LEU A 1 98 ? 2.789 5.587 9.059 1.00 84.31 98 LEU A C 1
ATOM 785 O O . LEU A 1 98 ? 3.814 5.060 8.642 1.00 84.31 98 LEU A O 1
ATOM 789 N N . CYS A 1 99 ? 1.577 5.098 8.781 1.00 81.75 99 CYS A N 1
ATOM 790 C CA . CYS A 1 99 ? 1.338 3.917 7.946 1.00 81.75 99 CYS A CA 1
ATOM 791 C C . CYS A 1 99 ? 1.503 4.192 6.439 1.00 81.75 99 CYS A C 1
ATOM 793 O O . CYS A 1 99 ? 1.797 3.275 5.669 1.00 81.75 99 CYS A O 1
ATOM 795 N N . ALA A 1 100 ? 1.380 5.447 6.005 1.00 85.81 100 ALA A N 1
ATOM 796 C CA . ALA A 1 100 ? 1.550 5.809 4.601 1.00 85.81 100 ALA A CA 1
ATOM 797 C C . ALA A 1 100 ? 2.967 5.495 4.088 1.00 85.81 100 ALA A C 1
ATOM 799 O O . ALA A 1 100 ? 3.109 4.958 2.992 1.00 85.81 100 ALA A O 1
ATOM 800 N N . ILE A 1 101 ? 4.004 5.749 4.894 1.00 83.75 101 ILE A N 1
ATOM 801 C CA . ILE A 1 101 ? 5.409 5.491 4.530 1.00 83.75 101 ILE A CA 1
ATOM 802 C C . ILE A 1 101 ? 5.667 4.002 4.217 1.00 83.75 101 ILE A C 1
ATOM 804 O O . ILE A 1 101 ? 6.081 3.705 3.094 1.00 83.75 101 ILE A O 1
ATOM 808 N N . PRO A 1 102 ? 5.400 3.042 5.131 1.00 81.00 102 PRO A N 1
ATOM 809 C CA . PRO A 1 102 ? 5.597 1.625 4.841 1.00 81.00 102 PRO A CA 1
ATOM 810 C C . PRO A 1 102 ? 4.662 1.118 3.735 1.00 81.00 102 PRO A C 1
ATOM 812 O O . PRO A 1 102 ? 5.044 0.216 2.997 1.00 81.00 102 PRO A O 1
ATOM 815 N N . SER A 1 103 ? 3.471 1.708 3.557 1.00 85.44 103 SER A N 1
ATOM 816 C CA . SER A 1 103 ? 2.592 1.367 2.429 1.00 85.44 103 SER A CA 1
ATOM 817 C C . SER A 1 103 ? 3.208 1.752 1.080 1.00 85.44 103 SER A C 1
ATOM 819 O O . SER A 1 103 ? 3.100 0.984 0.126 1.00 85.44 103 SER A O 1
ATOM 821 N N . VAL A 1 104 ? 3.855 2.919 0.985 1.00 87.06 104 VAL A N 1
ATOM 822 C CA . VAL A 1 104 ? 4.566 3.355 -0.229 1.00 87.06 104 VAL A CA 1
ATOM 823 C C . VAL A 1 104 ? 5.803 2.495 -0.466 1.00 87.06 104 VAL A C 1
ATOM 825 O O . VAL A 1 104 ? 6.000 2.029 -1.583 1.00 87.06 104 VAL A O 1
ATOM 828 N N . GLN A 1 105 ? 6.583 2.212 0.581 1.00 84.62 105 GLN A N 1
ATOM 829 C CA . GLN A 1 105 ? 7.736 1.310 0.497 1.00 84.62 105 GLN A CA 1
ATOM 830 C C . GLN A 1 105 ? 7.346 -0.071 -0.033 1.00 84.62 105 GLN A C 1
ATOM 832 O O . GLN A 1 105 ? 8.014 -0.621 -0.903 1.00 84.62 105 GLN A O 1
ATOM 837 N N . PHE A 1 106 ? 6.254 -0.627 0.483 1.00 85.38 106 PHE A N 1
ATOM 838 C CA . PHE A 1 106 ? 5.758 -1.916 0.036 1.00 85.38 106 PHE A CA 1
ATOM 839 C C . PHE A 1 106 ? 5.323 -1.885 -1.436 1.00 85.38 106 PHE A C 1
ATOM 841 O O . PHE A 1 106 ? 5.573 -2.843 -2.160 1.00 85.38 106 PHE A O 1
ATOM 848 N N . CYS A 1 107 ? 4.717 -0.786 -1.899 1.00 87.69 107 CYS A N 1
ATOM 849 C CA . CYS A 1 107 ? 4.356 -0.625 -3.308 1.00 87.69 107 CYS A CA 1
ATOM 850 C C . CYS A 1 107 ? 5.585 -0.504 -4.224 1.00 87.69 107 CYS A C 1
ATOM 852 O O . CYS A 1 107 ? 5.581 -1.128 -5.276 1.00 87.69 107 CYS A O 1
ATOM 854 N N . ASP A 1 108 ? 6.621 0.246 -3.829 1.00 87.12 108 ASP A N 1
ATOM 855 C CA . ASP A 1 108 ? 7.895 0.370 -4.570 1.00 87.12 108 ASP A CA 1
ATOM 856 C C . ASP A 1 108 ? 8.566 -1.004 -4.736 1.00 87.12 108 ASP A C 1
ATOM 858 O O . ASP A 1 108 ? 8.882 -1.439 -5.841 1.00 87.12 108 ASP A O 1
ATOM 862 N N . GLN A 1 109 ? 8.656 -1.780 -3.653 1.00 84.12 109 GLN A N 1
ATOM 863 C CA . GLN A 1 109 ? 9.226 -3.128 -3.718 1.00 84.12 109 GLN A CA 1
ATOM 864 C C . GLN A 1 109 ? 8.349 -4.105 -4.515 1.00 84.12 109 GLN A C 1
ATOM 866 O O . GLN A 1 109 ? 8.866 -4.896 -5.302 1.00 84.12 109 GLN A O 1
ATOM 871 N N . ALA A 1 110 ? 7.024 -4.044 -4.357 1.00 86.31 110 ALA A N 1
ATOM 872 C CA . ALA A 1 110 ? 6.101 -4.888 -5.111 1.00 86.31 110 ALA A CA 1
ATOM 873 C C . ALA A 1 110 ? 6.100 -4.556 -6.610 1.00 86.31 110 ALA A C 1
ATOM 875 O O . ALA A 1 110 ? 5.918 -5.455 -7.434 1.00 86.31 110 ALA A O 1
ATOM 876 N N . PHE A 1 111 ? 6.294 -3.290 -6.977 1.00 87.50 111 PHE A N 1
ATOM 877 C CA . PHE A 1 111 ? 6.234 -2.820 -8.360 1.00 87.50 111 PHE A CA 1
ATOM 878 C C . PHE A 1 111 ? 7.599 -2.464 -8.948 1.00 87.50 111 PHE A C 1
ATOM 880 O O . PHE A 1 111 ? 7.685 -1.693 -9.902 1.00 87.50 111 PHE A O 1
ATOM 887 N N . ALA A 1 112 ? 8.653 -3.093 -8.427 1.00 85.69 112 ALA A N 1
ATOM 888 C CA . ALA A 1 112 ? 10.038 -2.785 -8.748 1.00 85.69 112 ALA A CA 1
ATOM 889 C C . ALA A 1 112 ? 10.402 -2.898 -10.245 1.00 85.69 112 ALA A C 1
ATOM 891 O O . ALA A 1 112 ? 11.378 -2.289 -10.690 1.00 85.69 112 ALA A O 1
ATOM 892 N N . ASP A 1 113 ? 9.667 -3.688 -11.029 1.00 86.56 113 ASP A N 1
ATOM 893 C CA . ASP A 1 113 ? 9.891 -3.789 -12.476 1.00 86.56 113 ASP A CA 1
ATOM 894 C C . ASP A 1 113 ? 9.179 -2.677 -13.257 1.00 86.56 113 ASP A C 1
ATOM 896 O O . ASP A 1 113 ? 9.699 -2.211 -14.272 1.00 86.56 113 ASP A O 1
ATOM 900 N N . TYR A 1 114 ? 8.003 -2.245 -12.790 1.00 86.56 114 TYR A N 1
ATOM 901 C CA . TYR A 1 114 ? 7.224 -1.176 -13.416 1.00 86.56 114 TYR A CA 1
ATOM 902 C C . TYR A 1 114 ? 7.746 0.216 -13.035 1.00 86.56 114 TYR A C 1
ATOM 904 O O . TYR A 1 114 ? 7.836 1.091 -13.889 1.00 86.56 114 TYR A O 1
ATOM 912 N N . ASP A 1 115 ? 8.147 0.421 -11.778 1.00 85.44 115 ASP A N 1
ATOM 913 C CA . ASP A 1 115 ? 8.654 1.708 -11.276 1.00 85.44 115 ASP A CA 1
ATOM 914 C C . ASP A 1 115 ? 10.114 2.002 -11.644 1.00 85.44 115 ASP A C 1
ATOM 916 O O . ASP A 1 115 ? 10.712 2.987 -11.187 1.00 85.44 115 ASP A O 1
ATOM 920 N N . ARG A 1 116 ? 10.712 1.142 -12.468 1.00 80.19 116 ARG A N 1
ATOM 921 C CA . ARG A 1 116 ? 12.121 1.222 -12.823 1.00 80.19 116 ARG A CA 1
ATOM 922 C C . ARG A 1 116 ? 12.421 2.579 -13.464 1.00 80.19 116 ARG A C 1
ATOM 924 O O . ARG A 1 116 ? 11.708 3.027 -14.354 1.00 80.19 116 ARG A O 1
ATOM 931 N N . LEU A 1 117 ? 13.522 3.205 -13.040 1.00 84.25 117 LEU A N 1
ATOM 932 C CA . LEU A 1 117 ? 13.968 4.545 -13.470 1.00 84.25 117 LEU A CA 1
ATOM 933 C C . LEU A 1 117 ? 13.082 5.714 -13.004 1.00 84.25 117 LEU A C 1
ATOM 935 O O . LEU A 1 117 ? 13.294 6.847 -13.437 1.00 84.25 117 LEU A O 1
ATOM 939 N N . THR A 1 118 ? 12.127 5.490 -12.102 1.00 86.75 118 THR A N 1
ATOM 940 C CA . THR A 1 118 ? 11.366 6.591 -11.504 1.00 86.75 118 THR A CA 1
ATOM 941 C C . THR A 1 118 ? 12.136 7.267 -10.368 1.00 86.75 118 THR A C 1
ATOM 943 O O . THR A 1 118 ? 13.017 6.687 -9.726 1.00 86.75 118 THR A O 1
ATOM 946 N N . ALA A 1 119 ? 11.772 8.519 -10.075 1.00 87.81 119 ALA A N 1
ATOM 947 C CA . ALA A 1 119 ? 12.298 9.233 -8.913 1.00 87.81 119 ALA A CA 1
ATOM 948 C C . ALA A 1 119 ? 11.972 8.510 -7.594 1.00 87.81 119 ALA A C 1
ATOM 950 O O . ALA A 1 119 ? 12.780 8.557 -6.669 1.00 87.81 119 ALA A O 1
ATOM 951 N N . LEU A 1 120 ? 10.831 7.807 -7.532 1.00 87.31 120 LEU A N 1
ATOM 952 C CA . LEU A 1 120 ? 10.441 6.998 -6.378 1.00 87.31 120 LEU A CA 1
ATOM 953 C C . LEU A 1 120 ? 11.465 5.891 -6.125 1.00 87.31 120 LEU A C 1
ATOM 955 O O . LEU A 1 120 ? 12.012 5.826 -5.027 1.00 87.31 120 LEU A O 1
ATOM 959 N N . ARG A 1 121 ? 11.825 5.130 -7.164 1.00 88.44 121 ARG A N 1
ATOM 960 C CA . ARG A 1 121 ? 12.811 4.053 -7.052 1.00 88.44 121 ARG A CA 1
ATOM 961 C C . ARG A 1 121 ? 14.199 4.551 -6.657 1.00 88.44 121 ARG A C 1
ATOM 963 O O . ARG A 1 121 ? 14.895 3.904 -5.878 1.00 88.44 121 ARG A O 1
ATOM 970 N N . ASN A 1 122 ? 14.606 5.717 -7.151 1.00 87.69 122 ASN A N 1
ATOM 971 C CA . ASN A 1 122 ? 15.876 6.330 -6.750 1.00 87.69 122 ASN A CA 1
ATOM 972 C C . ASN A 1 122 ? 15.857 6.776 -5.279 1.00 87.69 122 ASN A C 1
ATOM 974 O O . ASN A 1 122 ? 16.846 6.628 -4.561 1.00 87.69 122 ASN A O 1
ATOM 978 N N . LEU A 1 123 ? 14.729 7.307 -4.813 1.00 88.69 123 LEU A N 1
ATOM 979 C CA . LEU A 1 123 ? 14.570 7.760 -3.439 1.00 88.69 123 LEU A CA 1
ATOM 980 C C . LEU A 1 123 ? 14.482 6.571 -2.469 1.00 88.69 123 LEU A C 1
ATOM 982 O O . LEU A 1 123 ? 15.252 6.508 -1.515 1.00 88.69 123 LEU A O 1
ATOM 986 N N . MET A 1 124 ? 13.606 5.601 -2.727 1.00 83.94 124 MET A N 1
ATOM 987 C CA . MET A 1 124 ? 13.378 4.449 -1.847 1.00 83.94 124 MET A CA 1
ATOM 988 C C . MET A 1 124 ? 14.504 3.412 -1.944 1.00 83.94 124 MET A C 1
ATOM 990 O O . MET A 1 124 ? 14.997 2.935 -0.922 1.00 83.94 124 MET A O 1
ATOM 994 N N . GLY A 1 125 ? 14.950 3.093 -3.160 1.00 77.50 125 GLY A N 1
ATOM 995 C CA . GLY A 1 125 ? 15.933 2.042 -3.430 1.00 77.50 125 GLY A CA 1
ATOM 996 C C . GLY A 1 125 ? 17.392 2.449 -3.227 1.00 77.50 125 GLY A C 1
ATOM 997 O O . GLY A 1 125 ? 18.240 1.572 -3.092 1.00 77.50 125 GLY A O 1
ATOM 998 N N . VAL A 1 126 ? 17.703 3.750 -3.185 1.00 82.19 126 VAL A N 1
ATOM 999 C CA . VAL A 1 126 ? 19.075 4.242 -2.965 1.00 82.19 126 VAL A CA 1
ATOM 1000 C C . VAL A 1 126 ? 19.126 5.177 -1.766 1.00 82.19 126 VAL A C 1
ATOM 1002 O O . VAL A 1 126 ? 19.745 4.845 -0.759 1.00 82.19 126 VAL A O 1
ATOM 1005 N N . GLN A 1 127 ? 18.474 6.339 -1.834 1.00 84.88 127 GLN A N 1
ATOM 1006 C CA . GLN A 1 127 ? 18.658 7.382 -0.815 1.00 84.88 127 GLN A CA 1
ATOM 1007 C C . GLN A 1 127 ? 18.229 6.901 0.575 1.00 84.88 127 GLN A C 1
ATOM 1009 O O . GLN A 1 127 ? 18.991 7.012 1.532 1.00 84.88 127 GLN A O 1
ATOM 1014 N N . ILE A 1 128 ? 17.035 6.319 0.678 1.00 82.94 128 ILE A N 1
ATOM 1015 C CA . ILE A 1 128 ? 16.492 5.799 1.933 1.00 82.94 128 ILE A CA 1
ATOM 1016 C C . ILE A 1 128 ? 17.165 4.484 2.322 1.00 82.94 128 ILE A C 1
ATOM 1018 O O . ILE A 1 128 ? 17.544 4.311 3.480 1.00 82.94 128 ILE A O 1
ATOM 1022 N N . HIS A 1 129 ? 17.397 3.594 1.359 1.00 80.19 129 HIS A N 1
ATOM 1023 C CA . HIS A 1 129 ? 18.083 2.328 1.598 1.00 80.19 129 HIS A CA 1
ATOM 1024 C C . HIS A 1 129 ? 19.478 2.510 2.231 1.00 80.19 129 HIS A C 1
ATOM 1026 O O . HIS A 1 129 ? 19.826 1.811 3.183 1.00 80.19 129 HIS A O 1
ATOM 1032 N N . TYR A 1 130 ? 20.270 3.479 1.760 1.00 83.25 130 TYR A N 1
ATOM 1033 C CA . TYR A 1 130 ? 21.643 3.697 2.233 1.00 83.25 130 TYR A CA 1
ATOM 1034 C C . TYR A 1 130 ? 21.773 4.678 3.411 1.00 83.25 130 TYR A C 1
ATOM 1036 O O . TYR A 1 130 ? 22.891 4.955 3.855 1.00 83.25 130 TYR A O 1
ATOM 1044 N N . LEU A 1 131 ? 20.669 5.177 3.979 1.00 83.06 131 LEU A N 1
ATOM 1045 C CA . LEU A 1 131 ? 20.723 5.984 5.201 1.00 83.06 131 LEU A CA 1
ATOM 1046 C C . LEU A 1 131 ? 21.154 5.134 6.412 1.00 83.06 131 LEU A C 1
ATOM 1048 O O . LEU A 1 131 ? 20.712 3.998 6.618 1.00 83.06 131 LEU A O 1
ATOM 1052 N N . LYS A 1 132 ? 22.029 5.707 7.249 1.00 73.56 132 LYS A N 1
ATOM 1053 C CA . LYS A 1 132 ? 22.598 5.050 8.436 1.00 73.56 132 LYS A CA 1
ATOM 1054 C C . LYS A 1 132 ? 21.472 4.637 9.398 1.00 73.56 132 LYS A C 1
ATOM 1056 O O . LYS A 1 132 ? 20.785 5.489 9.946 1.00 73.56 132 LYS A O 1
ATOM 1061 N N . GLY A 1 133 ? 21.287 3.329 9.583 1.00 73.44 133 GLY A N 1
ATOM 1062 C CA . GLY A 1 133 ? 20.225 2.735 10.409 1.00 73.44 133 GLY A CA 1
ATOM 1063 C C . GLY A 1 133 ? 19.057 2.126 9.620 1.00 73.44 133 GLY A C 1
ATOM 1064 O O . GLY A 1 133 ? 18.508 1.121 10.062 1.00 73.44 133 GLY A O 1
ATOM 1065 N N . MET A 1 134 ? 18.719 2.647 8.433 1.00 72.12 134 MET A N 1
ATOM 1066 C CA . MET A 1 134 ? 17.629 2.101 7.604 1.00 72.12 134 MET A CA 1
ATOM 1067 C C . MET A 1 134 ? 18.067 0.947 6.699 1.00 72.12 134 MET A C 1
ATOM 1069 O O . MET A 1 134 ? 17.240 0.098 6.367 1.00 72.12 134 MET A O 1
ATOM 1073 N N . ARG A 1 135 ? 19.367 0.848 6.391 1.00 75.44 135 ARG A N 1
ATOM 1074 C CA . ARG A 1 135 ? 19.944 -0.253 5.603 1.00 75.44 135 ARG A CA 1
ATOM 1075 C C . ARG A 1 135 ? 19.554 -1.635 6.126 1.00 75.44 135 ARG A C 1
ATOM 1077 O O . ARG A 1 135 ? 19.053 -2.458 5.372 1.00 75.44 135 ARG A O 1
ATOM 1084 N N . THR A 1 136 ? 19.698 -1.869 7.431 1.00 71.50 136 THR A N 1
ATOM 1085 C CA . THR A 1 136 ? 19.357 -3.160 8.051 1.00 71.50 136 THR A CA 1
ATOM 1086 C C . THR A 1 136 ? 17.873 -3.490 7.897 1.00 71.50 136 THR A C 1
ATOM 1088 O O . THR A 1 136 ? 17.505 -4.634 7.667 1.00 71.50 136 THR A O 1
ATOM 1091 N N . ILE A 1 137 ? 16.995 -2.493 7.992 1.00 72.31 137 ILE A N 1
ATOM 1092 C CA . ILE A 1 137 ? 15.551 -2.716 7.882 1.00 72.31 137 ILE A CA 1
ATOM 1093 C C . ILE A 1 137 ? 15.166 -3.133 6.454 1.00 72.31 137 ILE A C 1
ATOM 1095 O O . ILE A 1 137 ? 14.264 -3.953 6.260 1.00 72.31 137 ILE A O 1
ATOM 1099 N N . TRP A 1 138 ? 15.883 -2.592 5.471 1.00 71.31 138 TRP A N 1
ATOM 1100 C CA . TRP A 1 138 ? 15.696 -2.872 4.055 1.00 71.31 138 TRP A CA 1
ATOM 1101 C C . TRP A 1 138 ? 16.303 -4.210 3.620 1.00 71.31 138 TRP A C 1
ATOM 1103 O O . TRP A 1 138 ? 15.622 -4.975 2.946 1.00 71.31 138 TRP A O 1
ATOM 1113 N N . ASP A 1 139 ? 17.537 -4.515 4.035 1.00 73.00 139 ASP A N 1
ATOM 1114 C CA . ASP A 1 139 ? 18.232 -5.762 3.674 1.00 73.00 139 ASP A CA 1
ATOM 1115 C C . ASP A 1 139 ? 17.459 -6.995 4.176 1.00 73.00 139 ASP A C 1
ATOM 1117 O O . ASP A 1 139 ? 17.369 -8.012 3.489 1.00 73.00 139 ASP A O 1
ATOM 1121 N N . TYR A 1 140 ? 16.830 -6.887 5.352 1.00 70.69 140 TYR A N 1
ATOM 1122 C CA . TYR A 1 140 ? 16.013 -7.953 5.940 1.00 70.69 140 TYR A CA 1
ATOM 1123 C C . TYR A 1 140 ? 14.523 -7.892 5.555 1.00 70.69 140 TYR A C 1
ATOM 1125 O O . TYR A 1 140 ? 13.746 -8.717 6.035 1.00 70.69 140 TYR A O 1
ATOM 1133 N N . ASN A 1 141 ? 14.094 -6.936 4.717 1.00 71.12 141 ASN A N 1
ATOM 1134 C CA . ASN A 1 141 ? 12.692 -6.749 4.308 1.00 71.12 141 ASN A CA 1
ATOM 1135 C C . ASN A 1 141 ? 11.690 -6.761 5.482 1.00 71.12 141 ASN A C 1
ATOM 1137 O O . ASN A 1 141 ? 10.561 -7.244 5.365 1.00 71.12 141 ASN A O 1
ATOM 1141 N N . ILE A 1 142 ? 12.090 -6.217 6.637 1.00 69.06 142 ILE A N 1
ATOM 1142 C CA . ILE A 1 142 ? 11.343 -6.356 7.900 1.00 69.06 142 ILE A CA 1
ATOM 1143 C C . ILE A 1 142 ? 9.935 -5.763 7.776 1.00 69.06 142 ILE A C 1
ATOM 1145 O O . ILE A 1 142 ? 8.974 -6.344 8.277 1.00 69.06 142 ILE A O 1
ATOM 1149 N N . PHE A 1 143 ? 9.783 -4.638 7.070 1.00 67.94 143 PHE A N 1
ATOM 1150 C CA . PHE A 1 143 ? 8.477 -4.009 6.856 1.00 67.94 143 PHE A CA 1
ATOM 1151 C C . PHE A 1 143 ? 7.538 -4.843 5.976 1.00 67.94 143 PHE A C 1
ATOM 1153 O O . PHE A 1 143 ? 6.338 -4.883 6.247 1.00 67.94 143 PHE A O 1
ATOM 1160 N N . VAL A 1 144 ? 8.073 -5.552 4.975 1.00 68.25 144 VAL A N 1
ATOM 1161 C CA . VAL A 1 144 ? 7.296 -6.465 4.120 1.00 68.25 144 VAL A CA 1
ATOM 1162 C C . VAL A 1 144 ? 6.770 -7.622 4.951 1.00 68.25 144 VAL A C 1
ATOM 1164 O O . VAL A 1 144 ? 5.578 -7.916 4.922 1.00 68.25 144 VAL A O 1
ATOM 1167 N N . TYR A 1 145 ? 7.634 -8.247 5.750 1.00 68.62 145 TYR A N 1
ATOM 1168 C CA . TYR A 1 145 ? 7.210 -9.335 6.622 1.00 68.62 145 TYR A CA 1
ATOM 1169 C C . TYR A 1 145 ? 6.224 -8.856 7.688 1.00 68.62 145 TYR A C 1
ATOM 1171 O O . TYR A 1 145 ? 5.236 -9.536 7.941 1.00 68.62 145 TYR A O 1
ATOM 1179 N N . ALA A 1 146 ? 6.419 -7.668 8.264 1.00 70.50 146 ALA A N 1
ATOM 1180 C CA . ALA A 1 146 ? 5.505 -7.111 9.257 1.00 70.50 146 ALA A CA 1
ATOM 1181 C C . ALA A 1 146 ? 4.103 -6.848 8.681 1.00 70.50 146 ALA A C 1
ATOM 1183 O O . ALA A 1 146 ? 3.111 -7.271 9.279 1.00 70.50 146 ALA A O 1
ATOM 1184 N N . ILE A 1 147 ? 3.998 -6.198 7.514 1.00 72.38 147 ILE A N 1
ATOM 1185 C CA . ILE A 1 147 ? 2.695 -5.918 6.889 1.00 72.38 147 ILE A CA 1
ATOM 1186 C C . ILE A 1 147 ? 2.018 -7.210 6.413 1.00 72.38 147 ILE A C 1
ATOM 1188 O O . ILE A 1 147 ? 0.805 -7.370 6.567 1.00 72.38 147 ILE A O 1
ATOM 1192 N N . LEU A 1 148 ? 2.800 -8.177 5.922 1.00 69.38 148 LE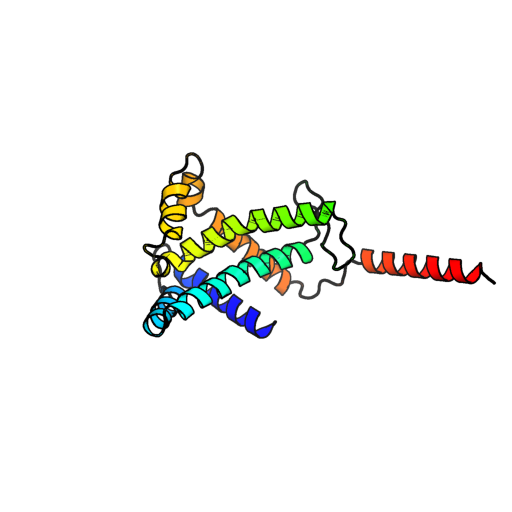U A N 1
ATOM 1193 C CA . LEU A 1 148 ? 2.309 -9.484 5.500 1.00 69.38 148 LEU A CA 1
ATOM 1194 C C . LEU A 1 148 ? 1.784 -10.278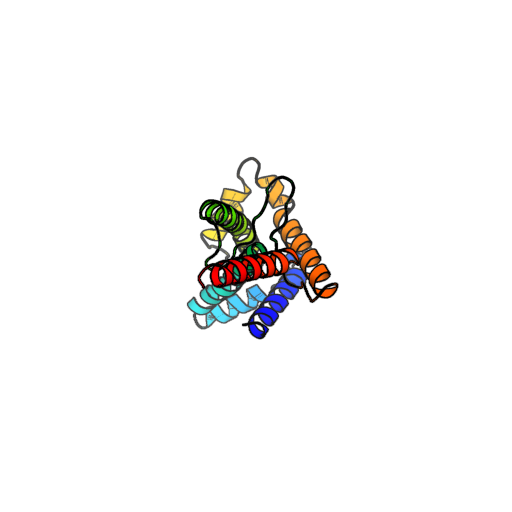 6.701 1.00 69.38 148 LEU A C 1
ATOM 1196 O O . LEU A 1 148 ? 0.628 -10.685 6.684 1.00 69.38 148 LEU A O 1
ATOM 1200 N N . ILE A 1 149 ? 2.558 -10.413 7.780 1.00 70.62 149 ILE A N 1
ATOM 1201 C CA . ILE A 1 149 ? 2.142 -11.115 9.004 1.00 70.62 149 ILE A CA 1
ATOM 1202 C C . ILE A 1 149 ? 0.883 -10.475 9.600 1.00 70.62 149 ILE A C 1
ATOM 1204 O O . ILE A 1 149 ? -0.074 -11.183 9.907 1.00 70.62 149 ILE A O 1
ATOM 1208 N N . ILE A 1 150 ? 0.827 -9.144 9.715 1.00 72.75 150 ILE A N 1
ATOM 1209 C CA . ILE A 1 150 ? -0.345 -8.447 10.268 1.00 72.75 150 ILE A CA 1
ATOM 1210 C C . ILE A 1 150 ? -1.572 -8.622 9.365 1.00 72.75 150 ILE A C 1
ATOM 1212 O O . ILE A 1 150 ? -2.675 -8.850 9.872 1.00 72.75 150 ILE A O 1
ATOM 1216 N N . SER A 1 151 ? -1.409 -8.555 8.040 1.00 69.56 151 SER A N 1
ATOM 1217 C CA . SER A 1 151 ? -2.519 -8.762 7.100 1.00 69.56 151 SER A CA 1
ATOM 1218 C C . SER A 1 151 ? -3.048 -10.199 7.137 1.00 69.56 151 SER A C 1
ATOM 1220 O O . SER A 1 151 ? -4.263 -10.398 7.125 1.00 69.56 151 SER A O 1
ATOM 1222 N N . LEU A 1 152 ? -2.164 -11.188 7.285 1.00 69.81 152 LEU A N 1
ATOM 1223 C CA . LEU A 1 152 ? -2.506 -12.607 7.360 1.00 69.81 152 LEU A CA 1
ATOM 1224 C C . LEU A 1 152 ? -3.180 -12.943 8.697 1.00 69.81 152 LEU A C 1
ATOM 1226 O O . LEU A 1 152 ? -4.228 -13.584 8.710 1.00 69.81 152 LEU A O 1
ATOM 1230 N N . ILE A 1 153 ? -2.668 -12.413 9.813 1.00 72.44 153 ILE A N 1
ATOM 1231 C CA . ILE A 1 153 ? -3.318 -12.507 11.130 1.00 72.44 153 ILE A CA 1
ATOM 1232 C C . ILE A 1 153 ? -4.708 -11.864 11.087 1.00 72.44 153 ILE A C 1
ATOM 1234 O O . ILE A 1 153 ? -5.680 -12.460 11.545 1.00 72.44 153 ILE A O 1
ATOM 1238 N N . THR A 1 154 ? -4.833 -10.670 10.502 1.00 69.12 154 THR A N 1
ATOM 1239 C CA . THR A 1 154 ? -6.125 -9.976 10.390 1.00 69.12 154 THR A CA 1
ATOM 1240 C C . THR A 1 154 ? -7.101 -10.764 9.516 1.00 69.12 154 THR A C 1
ATOM 1242 O O . THR A 1 154 ? -8.265 -10.904 9.884 1.00 69.12 154 THR A O 1
ATOM 1245 N N . ALA A 1 155 ? -6.643 -11.337 8.401 1.00 66.75 155 ALA A N 1
ATOM 1246 C CA . ALA A 1 155 ? -7.461 -12.198 7.552 1.00 66.75 155 ALA A CA 1
ATOM 1247 C C . ALA A 1 155 ? -7.943 -13.448 8.306 1.00 66.75 155 ALA A C 1
ATOM 1249 O O . ALA A 1 155 ? -9.134 -13.753 8.277 1.00 66.75 155 ALA A O 1
ATOM 1250 N N . VAL A 1 156 ? -7.059 -14.120 9.049 1.00 71.00 156 VAL A N 1
ATOM 1251 C CA . VAL A 1 156 ? -7.409 -15.284 9.880 1.00 71.00 156 VAL A CA 1
ATOM 1252 C C . VAL A 1 156 ? -8.415 -14.909 10.972 1.00 71.00 156 VAL A C 1
ATOM 1254 O O . VAL A 1 156 ? -9.396 -15.623 11.161 1.00 71.00 156 VAL A O 1
ATOM 1257 N N . ILE A 1 157 ? -8.242 -13.769 11.647 1.00 70.50 157 ILE A N 1
ATOM 1258 C CA . ILE A 1 157 ? -9.183 -13.287 12.672 1.00 70.50 157 ILE A CA 1
ATOM 1259 C C . ILE A 1 157 ? -10.562 -12.991 12.065 1.00 70.50 157 ILE A C 1
ATOM 1261 O O . ILE A 1 157 ? -11.579 -13.346 12.658 1.00 70.50 157 ILE A O 1
ATOM 1265 N N . LEU A 1 158 ? -10.620 -12.374 10.882 1.00 65.38 158 LEU A N 1
ATOM 1266 C CA . LEU A 1 158 ? -11.885 -12.083 10.198 1.00 65.38 158 LEU A CA 1
ATOM 1267 C C . LEU A 1 158 ? -12.587 -13.351 9.694 1.00 65.38 158 LEU A C 1
ATOM 1269 O O . LEU A 1 158 ? -13.814 -13.415 9.746 1.00 65.38 158 LEU A O 1
ATOM 1273 N N . LEU A 1 159 ? -11.828 -14.356 9.245 1.00 64.56 159 LEU A N 1
ATOM 1274 C CA . LEU A 1 159 ? -12.363 -15.665 8.859 1.00 64.56 159 LEU A CA 1
ATOM 1275 C C . LEU A 1 159 ? -12.872 -16.449 10.078 1.00 64.56 159 LEU A C 1
ATOM 1277 O O . LEU A 1 159 ? -13.944 -17.046 10.017 1.00 64.56 159 LEU A O 1
ATOM 1281 N N . ALA A 1 160 ? -12.146 -16.409 11.199 1.00 71.19 160 ALA A N 1
ATOM 1282 C CA . ALA A 1 160 ? -12.531 -17.083 12.438 1.00 71.19 160 ALA A CA 1
ATOM 1283 C C . ALA A 1 160 ? -13.702 -16.391 13.160 1.00 71.19 160 ALA A C 1
ATOM 1285 O O . ALA A 1 160 ? -14.492 -17.048 13.839 1.00 71.19 160 ALA A O 1
ATOM 1286 N N . LYS A 1 161 ? -13.836 -15.064 13.030 1.00 64.69 161 LYS A N 1
ATOM 1287 C CA . LYS A 1 161 ? -14.884 -14.276 13.691 1.00 64.69 161 LYS A CA 1
ATOM 1288 C C . LYS A 1 161 ? -15.473 -13.224 12.738 1.00 64.69 161 LYS A C 1
ATOM 1290 O O . LYS A 1 161 ? -15.163 -12.038 12.844 1.00 64.69 161 LYS A O 1
ATOM 1295 N N . PRO A 1 162 ? -16.397 -13.620 11.843 1.00 54.34 162 PRO A N 1
ATOM 1296 C CA . PRO A 1 162 ? -16.925 -12.745 10.790 1.00 54.34 162 PRO A CA 1
ATOM 1297 C C . PRO A 1 162 ? -17.837 -11.614 11.293 1.00 54.34 162 PRO A C 1
ATOM 1299 O O . PRO A 1 162 ? -18.207 -10.727 10.524 1.00 54.34 162 PRO A O 1
ATOM 1302 N N . ARG A 1 163 ? -18.226 -11.614 12.574 1.00 47.78 163 ARG A N 1
ATOM 1303 C CA . ARG A 1 163 ? -19.198 -10.663 13.121 1.00 47.78 163 ARG A CA 1
ATOM 1304 C C . ARG A 1 163 ? -18.704 -10.048 14.423 1.00 47.78 163 ARG A C 1
ATOM 1306 O O . ARG A 1 163 ? -19.065 -10.494 15.512 1.00 47.78 163 ARG A O 1
ATOM 1313 N N . ASP A 1 164 ? -17.946 -8.966 14.300 1.00 52.72 164 ASP A N 1
ATOM 1314 C CA . ASP A 1 164 ? -17.827 -8.003 15.390 1.00 52.72 164 ASP A CA 1
ATOM 1315 C C . ASP A 1 164 ? -19.195 -7.340 15.562 1.00 52.72 164 ASP A C 1
ATOM 1317 O O . ASP A 1 164 ? -19.603 -6.473 14.788 1.00 52.72 164 ASP A O 1
ATOM 1321 N N . ARG A 1 165 ? -19.965 -7.808 16.552 1.00 44.19 165 ARG A N 1
ATOM 1322 C CA . ARG A 1 165 ? -21.077 -7.012 17.076 1.00 44.19 165 ARG A CA 1
ATOM 1323 C C . ARG A 1 165 ? -20.475 -5.686 17.545 1.00 44.19 165 ARG A C 1
ATOM 1325 O O . ARG A 1 165 ? -19.423 -5.698 18.182 1.00 44.19 165 ARG A O 1
ATOM 1332 N N . ALA A 1 166 ? -21.127 -4.572 17.209 1.00 48.00 166 ALA A N 1
ATOM 1333 C CA . ALA A 1 166 ? -20.773 -3.259 17.738 1.00 48.00 166 ALA A CA 1
ATOM 1334 C C . ALA A 1 166 ? -20.504 -3.372 19.246 1.00 48.00 166 ALA A C 1
ATOM 1336 O O . ALA A 1 166 ? -21.217 -4.107 19.934 1.00 48.00 166 ALA A O 1
ATOM 1337 N N . SER A 1 167 ? -19.438 -2.714 19.714 1.00 52.47 167 SER A N 1
ATOM 1338 C CA . SER A 1 167 ? -18.973 -2.789 21.101 1.00 52.47 167 SER A CA 1
ATOM 1339 C C . SER A 1 167 ? -20.168 -2.767 22.066 1.00 52.47 167 SER A C 1
ATOM 1341 O O . SER A 1 167 ? -20.960 -1.825 21.992 1.00 52.47 167 SER A O 1
ATOM 1343 N N . PRO A 1 168 ? -20.323 -3.752 22.974 1.00 57.59 168 PRO A N 1
ATOM 1344 C CA . PRO A 1 168 ? -21.414 -3.776 23.955 1.00 57.59 168 PRO A CA 1
ATOM 1345 C C . PRO A 1 168 ? -21.536 -2.462 24.741 1.00 57.59 168 PRO A C 1
ATOM 1347 O O . PRO A 1 168 ? -22.620 -2.071 25.164 1.00 57.59 168 PRO A O 1
ATOM 1350 N N . VAL A 1 169 ? -20.418 -1.745 24.879 1.00 61.78 169 VAL A N 1
ATOM 1351 C CA . VAL A 1 169 ? -20.312 -0.440 25.536 1.00 61.78 169 VAL A CA 1
ATOM 1352 C C . VAL A 1 169 ? -21.076 0.658 24.784 1.00 61.78 169 VAL A C 1
ATOM 1354 O O . VAL A 1 169 ? -21.663 1.529 25.422 1.00 61.78 169 VAL A O 1
ATOM 1357 N N . ASP A 1 170 ? -21.132 0.615 23.450 1.00 65.00 170 ASP A N 1
ATOM 1358 C CA . ASP A 1 170 ? -21.878 1.598 22.651 1.00 65.00 170 ASP A CA 1
ATOM 1359 C C . ASP A 1 170 ? -23.393 1.411 22.780 1.00 65.00 170 ASP A C 1
ATOM 1361 O O . ASP A 1 170 ? -24.135 2.396 22.817 1.00 65.00 170 ASP A O 1
ATOM 1365 N N . ASP A 1 171 ? -23.851 0.165 22.908 1.00 68.12 171 ASP A N 1
ATOM 1366 C CA . ASP A 1 171 ? -25.255 -0.138 23.198 1.00 68.12 171 ASP A CA 1
ATOM 1367 C C . ASP A 1 171 ? -25.639 0.288 24.619 1.00 68.12 171 ASP A C 1
ATOM 1369 O O . ASP A 1 171 ? -26.713 0.858 24.822 1.00 68.12 171 ASP A O 1
ATOM 1373 N N . ILE A 1 172 ? -24.753 0.082 25.600 1.00 75.44 172 ILE A N 1
ATOM 1374 C CA . ILE A 1 172 ? -24.963 0.543 26.980 1.00 75.44 172 ILE A CA 1
ATOM 1375 C C . ILE A 1 172 ? -25.019 2.076 27.030 1.00 75.44 172 ILE A C 1
ATOM 1377 O O . ILE A 1 172 ? -25.948 2.630 27.614 1.00 75.44 172 ILE A O 1
ATOM 1381 N N . ARG A 1 173 ? -24.097 2.778 26.357 1.00 76.50 173 ARG A N 1
ATOM 1382 C CA . ARG A 1 173 ? -24.097 4.250 26.291 1.00 76.50 173 ARG A CA 1
ATOM 1383 C C . ARG A 1 173 ? -25.377 4.791 25.655 1.00 76.50 173 ARG A C 1
ATOM 1385 O O . ARG A 1 173 ? -25.976 5.705 26.209 1.00 76.50 173 ARG A O 1
ATOM 1392 N N . LYS A 1 174 ? -25.842 4.197 24.549 1.00 80.50 174 LYS A N 1
ATOM 1393 C CA . LYS A 1 174 ? -27.115 4.581 23.910 1.00 80.50 174 LYS A CA 1
ATOM 1394 C C . LYS A 1 174 ? -28.326 4.327 24.806 1.00 80.50 174 LYS A C 1
ATOM 1396 O O . LYS A 1 174 ? -29.274 5.108 24.768 1.00 80.50 174 LYS A O 1
ATOM 1401 N N . ARG A 1 175 ? -28.322 3.248 25.597 1.00 81.31 175 ARG A N 1
ATOM 1402 C CA . ARG A 1 175 ? -29.383 2.988 26.585 1.00 81.31 175 ARG A CA 1
ATOM 1403 C C . ARG A 1 175 ? -29.396 4.051 27.679 1.00 81.31 175 ARG A C 1
ATOM 1405 O O . ARG A 1 175 ? -30.467 4.560 27.980 1.00 81.31 175 ARG A O 1
ATOM 1412 N N . ILE A 1 176 ? -28.230 4.426 28.202 1.00 83.56 176 ILE A N 1
ATOM 1413 C CA . ILE A 1 176 ? -28.104 5.477 29.220 1.00 83.56 176 ILE A CA 1
ATOM 1414 C C . ILE A 1 176 ? -28.542 6.838 28.655 1.00 83.56 176 ILE A C 1
ATOM 1416 O O . ILE A 1 176 ? -29.326 7.530 29.292 1.00 83.56 176 ILE A O 1
ATOM 1420 N N . GLU A 1 177 ? -28.115 7.202 27.440 1.00 84.44 177 GLU A N 1
ATOM 1421 C CA . GLU A 1 177 ? -28.549 8.444 26.777 1.00 84.44 177 GLU A CA 1
ATOM 1422 C C . GLU A 1 177 ? -30.074 8.494 26.579 1.00 84.44 177 GLU A C 1
ATOM 1424 O O . GLU A 1 177 ? -30.683 9.542 26.796 1.00 84.44 177 GLU A O 1
ATOM 1429 N N . ARG A 1 178 ? -30.713 7.368 26.222 1.00 84.00 178 ARG A N 1
ATOM 1430 C CA . ARG A 1 178 ? -32.184 7.280 26.151 1.00 84.00 178 ARG A CA 1
ATOM 1431 C C . ARG A 1 178 ? -32.835 7.440 27.521 1.00 84.00 178 ARG A C 1
ATOM 1433 O O . ARG A 1 178 ? -33.732 8.259 27.650 1.00 84.00 178 ARG A O 1
ATOM 1440 N N . GLN A 1 179 ? -32.342 6.733 28.539 1.00 84.81 179 GLN A N 1
ATOM 1441 C CA . GLN A 1 179 ? -32.883 6.829 29.898 1.00 84.81 179 GLN A CA 1
ATOM 1442 C C . GLN A 1 179 ? -32.803 8.254 30.456 1.00 84.81 179 GLN A C 1
ATOM 1444 O O . GLN A 1 179 ? -33.771 8.737 31.028 1.00 84.81 179 GLN A O 1
ATOM 1449 N N . VAL A 1 180 ? -31.684 8.955 30.255 1.00 83.94 180 VAL A N 1
ATOM 1450 C CA . VAL A 1 180 ? -31.546 10.353 30.693 1.00 83.94 180 VAL A CA 1
ATOM 1451 C C . VAL A 1 180 ? -32.536 11.263 29.962 1.00 83.94 180 VAL A C 1
ATOM 1453 O O . VAL A 1 180 ? -33.134 12.136 30.587 1.00 83.94 180 VAL A O 1
ATOM 1456 N N . ARG A 1 181 ? -32.748 11.049 28.657 1.00 82.44 181 ARG A N 1
ATOM 1457 C CA . ARG A 1 181 ? -33.711 11.826 27.863 1.00 82.44 181 ARG A CA 1
ATOM 1458 C C . ARG A 1 181 ? -35.155 11.600 28.314 1.00 82.44 181 ARG A C 1
ATOM 1460 O O . ARG A 1 181 ? -35.915 12.561 28.394 1.00 82.44 181 ARG A O 1
ATOM 1467 N N . ASP A 1 182 ? -35.517 10.361 28.626 1.00 82.19 182 ASP A N 1
ATOM 1468 C CA . ASP A 1 182 ? -36.868 10.011 29.070 1.00 82.19 182 ASP A CA 1
ATOM 1469 C C . ASP A 1 182 ? -37.151 10.563 30.479 1.00 82.19 182 ASP A C 1
ATOM 1471 O O . ASP A 1 182 ? -38.211 11.144 30.708 1.00 82.19 182 ASP A O 1
ATOM 1475 N N . THR A 1 183 ? -36.177 10.499 31.395 1.00 79.38 183 THR A N 1
ATOM 1476 C CA . THR A 1 183 ? -36.278 11.124 32.728 1.00 79.38 183 THR A CA 1
ATOM 1477 C C . THR A 1 183 ? -36.354 12.652 32.647 1.00 79.38 183 THR A C 1
ATOM 1479 O O . THR A 1 183 ? -37.117 13.270 33.384 1.00 79.38 183 THR A O 1
ATOM 1482 N N . ALA A 1 184 ? -35.604 13.282 31.736 1.00 74.62 184 ALA A N 1
ATOM 1483 C CA . ALA A 1 184 ? -35.664 14.730 31.533 1.00 74.62 184 ALA A CA 1
ATOM 1484 C C . ALA A 1 184 ? -37.033 15.192 31.002 1.00 74.62 184 ALA A C 1
ATOM 1486 O O . ALA A 1 184 ? -37.537 16.222 31.439 1.00 74.62 184 ALA A O 1
ATOM 1487 N N . ASN A 1 185 ? -37.657 14.419 30.107 1.00 70.44 185 ASN A N 1
ATOM 1488 C CA . ASN A 1 185 ? -39.001 14.714 29.605 1.00 70.44 185 ASN A CA 1
ATOM 1489 C C . ASN A 1 185 ? -40.104 14.434 30.639 1.00 70.44 185 ASN A C 1
ATOM 1491 O O . ASN A 1 185 ? -41.111 15.132 30.641 1.00 70.44 185 ASN A O 1
ATOM 1495 N N . GLY A 1 186 ? -39.925 13.439 31.515 1.00 67.88 186 GLY A N 1
ATOM 1496 C CA . GLY A 1 186 ? -40.879 13.130 32.586 1.00 67.88 186 GLY A CA 1
ATOM 1497 C C . GLY A 1 186 ? -40.939 14.182 33.698 1.00 67.88 186 GLY A C 1
ATOM 1498 O O . GLY A 1 186 ? -41.974 14.324 34.333 1.00 67.88 186 GLY A O 1
ATOM 1499 N N . ASN A 1 187 ? -39.863 14.949 33.898 1.00 59.09 187 ASN A N 1
ATOM 1500 C CA . ASN A 1 187 ? -39.798 16.031 34.889 1.00 59.09 187 ASN A CA 1
ATOM 1501 C C . ASN A 1 187 ? -40.261 17.401 34.349 1.00 59.09 187 ASN A C 1
ATOM 1503 O O . ASN A 1 187 ? -40.201 18.388 35.078 1.00 59.09 187 ASN A O 1
ATOM 1507 N N . ALA A 1 188 ? -40.660 17.486 33.075 1.00 56.88 188 ALA A N 1
ATOM 1508 C CA . ALA A 1 188 ? -41.106 18.720 32.416 1.00 56.88 188 ALA A CA 1
ATOM 1509 C C . ALA A 1 188 ? -42.644 18.847 32.312 1.00 56.88 188 ALA A C 1
ATOM 1511 O O . ALA A 1 188 ? -43.132 19.737 31.613 1.00 56.88 188 ALA A O 1
ATOM 1512 N N . VAL A 1 189 ? -43.388 17.962 32.986 1.00 50.12 189 VAL A N 1
ATOM 1513 C CA . VAL A 1 189 ? -44.857 17.964 33.128 1.00 50.12 189 VAL A CA 1
ATOM 1514 C C . VAL A 1 189 ? -45.197 18.174 34.596 1.00 50.12 189 VAL A C 1
ATOM 1516 O O . VAL A 1 189 ? -46.135 18.953 34.865 1.00 50.12 189 VAL A O 1
#

InterPro domains:
  IPR006876 LMBR1-like membrane protein [PF04791] (5-154)

pLDDT: mean 76.69, std 10.93, range [44.19, 90.81]

Secondary structure (DSSP, 8-state):
-HHHHHHHHHHHHHHIIIIISSSS-S--HHHHHHHHHHTT-HHHHHHHHHHHHHHHHHHHHHHHHH--SEETTEE-PPP-TTT--HHHHHHHHHHHHHHHHHHHHHHHHHTTTTSTTSHHHHIIIIIITTSTTHHHHHHTTHHHHHHHHHHHHHHHHHHH-------HHHHHHHHHHHHHHHHHHHTT-

Organism: NCBI:txid4796